Protein AF-A0AA36IE4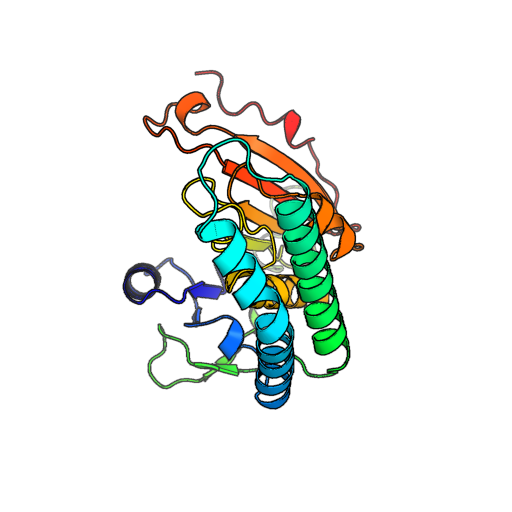4-F1 (afdb_monomer_lite)

Foldseek 3Di:
DAAEAEAQDPVVLVVQLPDPPHHPFYHNALLQFFDPVLSVQLVVLLVVLCVVLVVLVVVQVPDDPPPRPVVSLVVLQVSLVVSLVVSLVSLVVDPRTGDQWGDTPNPPPDTDGPDDPVQFPPDLVPPPPDDPPDDPSTDQFEAEDEQDALCCDPVHPVSQRNDDSVNSVSSVLVCCQVVVGQKYKYKYAPRHDQVVCCVSVVQWDKDKDWDAVVVVVDPDRGIMMIIMTGGPVDDDPDRPVPPPPDPD

Sequence (248 aa):
IVGHSVDIDKNCQRVLCSNEDGALHVFPDLLQLLTLDARVAVLKVMDTSSLELKPLIAKYKAMPKMPQPDDIKKVINQLGSTLLDKLMARMDAFENLFVEQATCCKHHSKKCDVFPAALLQTDSERVAQVTGVAKLTDPLLIYMAGTSCQDWSSMSQVLSLAGKTVLPFAVELQLIRRKRPHVYFHECTRNFRASILEKFLPGYRVHSMIQRPTERGFPIQRTRRYTACIRLDMELVRPIEEIKILDR

Secondary structure (DSSP, 8-state):
---EEE-S-HHHHHHHHH-TTS-SEEES-GGGGB-HHHHHHHHHHHHHHHHHHHHHHHHHHHS-SSSPPHHHHHHHHHHHHHHHHHHHHHHHT-SS-B-SEEE-SSSTT-EEESS-GGGGTSSTTTSTTS--S---SS---EEEEE--TTTT-TTTT--TTSSTTHHHHHHHHHHHHHH--SEEEEEEETT--THHHHHH-TTEEEEEEEE-GGGGT-S----EEEEEEEETT---SS-GGG------

Radius of gyration: 20.06 Å; chains: 1; bounding box: 59×36×51 Å

InterPro domains:
  IPR029063 S-adenosyl-L-methionine-dependent methyltransferase superfamily [G3DSA:3.40.50.150] (2-245)
  IPR029063 S-adenosyl-L-methionine-dependent methyltransferase superfamily [SSF53335] (138-236)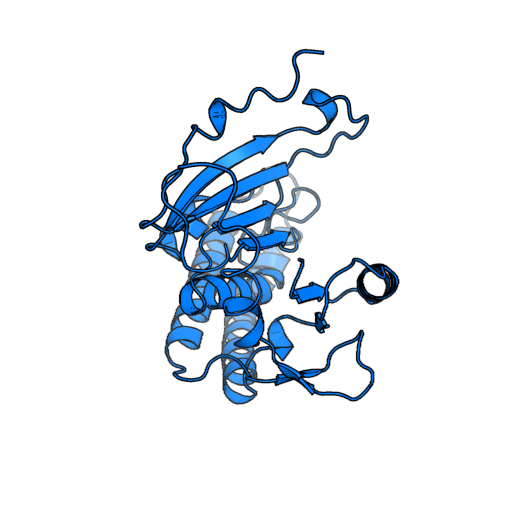

Structure (mmCIF, N/CA/C/O backbone):
data_AF-A0AA36IE44-F1
#
_entry.id   AF-A0AA36IE44-F1
#
loop_
_atom_site.group_PDB
_atom_site.id
_atom_site.type_symbol
_atom_site.label_atom_id
_atom_site.label_alt_id
_atom_site.label_comp_id
_atom_site.label_asym_id
_atom_site.label_entity_id
_atom_site.label_seq_id
_atom_site.pdbx_PDB_ins_code
_atom_site.Cartn_x
_atom_site.Cartn_y
_atom_site.Cartn_z
_atom_site.occupancy
_atom_site.B_iso_or_equiv
_atom_site.auth_seq_id
_atom_site.auth_comp_id
_atom_site.auth_asym_id
_atom_site.auth_atom_id
_atom_site.pdbx_PDB_model_num
ATOM 1 N N . ILE A 1 1 ? -17.092 9.196 9.243 1.00 65.81 1 ILE A N 1
ATOM 2 C CA . ILE A 1 1 ? -15.955 9.769 10.003 1.00 65.81 1 ILE A CA 1
ATOM 3 C C . ILE A 1 1 ? -14.669 9.182 9.441 1.00 65.81 1 ILE A C 1
ATOM 5 O O . ILE A 1 1 ? -14.604 7.968 9.276 1.00 65.81 1 ILE A O 1
ATOM 9 N N . VAL A 1 2 ? -13.672 10.008 9.113 1.00 77.12 2 VAL A N 1
ATOM 10 C CA . VAL A 1 2 ? -12.338 9.504 8.757 1.00 77.12 2 VAL A CA 1
ATOM 11 C C . VAL A 1 2 ? -11.564 9.302 10.052 1.00 77.12 2 VAL A C 1
ATOM 13 O O . VAL A 1 2 ? -11.168 10.267 10.697 1.00 77.12 2 VAL A O 1
ATOM 16 N N . GLY A 1 3 ? -11.371 8.044 10.448 1.00 80.25 3 GLY A N 1
ATOM 17 C CA . GLY A 1 3 ? -10.601 7.725 11.649 1.00 80.25 3 GLY A CA 1
ATOM 18 C C . GLY A 1 3 ? -9.158 8.197 11.502 1.00 80.25 3 GLY A C 1
ATOM 19 O O . GLY A 1 3 ? -8.724 9.121 12.185 1.00 80.25 3 GLY A O 1
ATOM 20 N N . HIS A 1 4 ? -8.423 7.600 10.563 1.00 85.94 4 HIS A N 1
ATOM 21 C CA . HIS A 1 4 ? -6.983 7.812 10.416 1.00 85.94 4 HIS A CA 1
ATOM 22 C C . HIS A 1 4 ? -6.581 8.193 8.999 1.00 85.94 4 HIS A C 1
ATOM 24 O O . HIS A 1 4 ? -7.165 7.717 8.029 1.00 85.94 4 HIS A O 1
ATOM 30 N N . SER A 1 5 ? -5.516 8.982 8.906 1.00 88.25 5 SER A N 1
ATOM 31 C CA . SER A 1 5 ? -4.750 9.202 7.685 1.00 88.25 5 SER A CA 1
ATOM 32 C C . SER A 1 5 ? -3.272 8.934 7.947 1.00 88.25 5 SER A C 1
ATOM 34 O O . SER A 1 5 ? -2.783 9.157 9.055 1.00 88.25 5 SER A O 1
ATOM 36 N N . VAL A 1 6 ? -2.550 8.475 6.927 1.00 90.19 6 VAL A N 1
ATOM 37 C CA . VAL A 1 6 ? -1.095 8.296 6.975 1.00 90.19 6 VAL A CA 1
ATOM 38 C C . VAL A 1 6 ? -0.491 8.982 5.761 1.00 90.19 6 VAL A C 1
ATOM 40 O O . VAL A 1 6 ? -0.896 8.690 4.640 1.00 90.19 6 VAL A O 1
ATOM 43 N N . ASP A 1 7 ? 0.457 9.889 5.970 1.00 89.81 7 ASP A N 1
ATOM 44 C CA . ASP A 1 7 ? 1.153 10.571 4.876 1.00 89.81 7 ASP A CA 1
ATOM 45 C C . ASP A 1 7 ? 2.572 10.939 5.306 1.00 89.81 7 ASP A C 1
ATOM 47 O O . ASP A 1 7 ? 2.758 11.405 6.426 1.00 89.81 7 ASP A O 1
ATOM 51 N N . ILE A 1 8 ? 3.559 10.741 4.430 1.00 89.94 8 ILE A N 1
ATOM 52 C CA . ILE A 1 8 ? 4.978 11.041 4.688 1.00 89.94 8 ILE A CA 1
ATOM 53 C C . ILE A 1 8 ? 5.364 12.476 4.330 1.00 89.94 8 ILE A C 1
ATOM 55 O O . ILE A 1 8 ? 6.345 13.006 4.859 1.00 89.94 8 ILE A O 1
ATOM 59 N N . ASP A 1 9 ? 4.604 13.125 3.449 1.00 90.62 9 ASP A N 1
ATOM 60 C CA . ASP A 1 9 ? 4.875 14.489 3.031 1.00 90.62 9 ASP A CA 1
ATOM 61 C C . ASP A 1 9 ? 4.364 15.486 4.078 1.00 90.62 9 ASP A C 1
ATOM 63 O O . ASP A 1 9 ? 3.187 15.522 4.439 1.00 90.62 9 ASP A O 1
ATOM 67 N N . LYS A 1 10 ? 5.264 16.344 4.566 1.00 91.00 10 LYS A N 1
ATOM 68 C CA . LYS A 1 10 ? 4.941 17.319 5.617 1.00 91.00 10 LYS A CA 1
ATOM 69 C C . LYS A 1 10 ? 3.904 18.354 5.179 1.00 91.00 10 LYS A C 1
ATOM 71 O O . LYS A 1 10 ? 3.185 18.873 6.030 1.00 91.00 10 LYS A O 1
ATOM 76 N N . ASN A 1 11 ? 3.824 18.691 3.893 1.00 92.69 11 ASN A N 1
ATOM 77 C CA . ASN A 1 11 ? 2.817 19.627 3.399 1.00 92.69 11 ASN A CA 1
ATOM 78 C C . ASN A 1 11 ? 1.449 18.949 3.336 1.00 92.69 11 ASN A C 1
ATOM 80 O O . ASN A 1 11 ? 0.473 19.533 3.803 1.00 92.69 11 ASN A O 1
ATOM 84 N N . CYS A 1 12 ? 1.383 17.704 2.860 1.00 89.62 12 CYS A N 1
ATOM 85 C CA . CYS A 1 12 ? 0.163 16.900 2.915 1.00 89.62 12 CYS A CA 1
ATOM 86 C C . CYS A 1 12 ? -0.316 16.713 4.361 1.00 89.62 12 CYS A C 1
ATOM 88 O O . CYS A 1 12 ? -1.481 16.971 4.655 1.00 89.62 12 CYS A O 1
ATOM 90 N N . GLN A 1 13 ? 0.586 16.387 5.292 1.00 91.25 13 GLN A N 1
ATOM 91 C CA . GLN A 1 13 ? 0.274 16.311 6.724 1.00 91.25 13 GLN A CA 1
ATOM 92 C C . GLN A 1 13 ? -0.323 17.619 7.256 1.00 91.25 13 GLN A C 1
ATOM 94 O O . GLN A 1 13 ? -1.316 17.574 7.978 1.00 91.25 13 GLN A O 1
ATOM 99 N N . ARG A 1 14 ? 0.242 18.782 6.899 1.00 91.00 14 ARG A N 1
ATOM 100 C CA . ARG A 1 14 ? -0.292 20.092 7.313 1.00 91.00 14 ARG A CA 1
ATOM 101 C C . ARG A 1 14 ? -1.718 20.306 6.815 1.00 91.00 14 ARG A C 1
ATOM 103 O O . ARG A 1 14 ? -2.560 20.689 7.616 1.00 91.00 14 ARG A O 1
ATOM 110 N N . VAL A 1 15 ? -1.986 20.008 5.541 1.00 90.88 15 VAL A N 1
ATOM 111 C CA . VAL A 1 15 ? -3.332 20.116 4.949 1.00 90.88 15 VAL A CA 1
ATOM 112 C C . VAL A 1 15 ? -4.321 19.179 5.649 1.00 90.88 15 VAL A C 1
ATOM 114 O O . VAL A 1 15 ? -5.438 19.577 5.970 1.00 90.88 15 VAL A O 1
ATOM 117 N N . LEU A 1 16 ? -3.908 17.941 5.926 1.00 89.06 16 LEU A N 1
ATOM 118 C CA . LEU A 1 16 ? -4.738 16.966 6.636 1.00 89.06 16 LEU A CA 1
ATOM 119 C C . LEU A 1 16 ? -5.020 17.389 8.084 1.00 89.06 16 LEU A C 1
ATOM 121 O O . LEU A 1 16 ? -6.124 17.173 8.575 1.00 89.06 16 LEU A O 1
ATOM 125 N N . CYS A 1 17 ? -4.043 17.994 8.764 1.00 90.06 17 CYS A N 1
ATOM 126 C CA . CYS A 1 17 ? -4.196 18.466 10.141 1.00 90.06 17 CYS A CA 1
ATOM 127 C C . CYS A 1 17 ? -5.009 19.763 10.243 1.00 90.06 17 CYS A C 1
ATOM 129 O O . CYS A 1 17 ? -5.636 19.980 11.276 1.00 90.06 17 CYS A O 1
ATOM 131 N N . SER A 1 18 ? -5.008 20.614 9.210 1.00 90.75 18 SER A N 1
ATOM 132 C CA . SER A 1 18 ? -5.744 21.886 9.209 1.00 90.75 18 SER A CA 1
ATOM 133 C C . SER A 1 18 ? -7.242 21.738 8.948 1.00 90.75 18 SER A C 1
ATOM 135 O O . SER A 1 18 ? -7.975 22.707 9.102 1.00 90.75 18 SER A O 1
ATOM 137 N N . ASN A 1 19 ? -7.702 20.563 8.513 1.00 87.25 19 ASN A N 1
ATOM 138 C CA . ASN A 1 19 ? -9.120 20.318 8.285 1.00 87.25 19 ASN A CA 1
ATOM 139 C C . ASN A 1 19 ? -9.797 19.899 9.601 1.00 87.25 19 ASN A C 1
ATOM 141 O O . ASN A 1 19 ? -9.518 18.814 10.125 1.00 87.25 19 ASN A O 1
ATOM 145 N N . GLU A 1 20 ? -10.672 20.758 10.130 1.00 81.00 20 GLU A N 1
ATOM 146 C CA . GLU A 1 20 ? -11.422 20.508 11.370 1.00 81.00 20 GLU A CA 1
ATOM 147 C C . GLU A 1 20 ? -12.263 19.227 11.259 1.00 81.00 20 GLU A C 1
ATOM 149 O O . GLU A 1 20 ? -12.168 18.360 12.130 1.00 81.00 20 GLU A O 1
ATOM 154 N N . ASP A 1 21 ? -12.925 19.033 10.115 1.00 83.44 21 ASP A N 1
ATOM 155 C CA . ASP A 1 21 ? -13.710 17.837 9.769 1.00 83.44 21 ASP A CA 1
ATOM 156 C C . ASP A 1 21 ? -12.865 16.720 9.114 1.00 83.44 21 ASP A C 1
ATOM 158 O O . ASP A 1 21 ? -13.387 15.768 8.525 1.00 83.44 21 ASP A O 1
ATOM 162 N N . GLY A 1 22 ? -11.535 16.847 9.164 1.00 82.94 22 GLY A N 1
ATOM 163 C CA . GLY A 1 22 ? -10.584 15.910 8.575 1.00 82.94 22 GLY A CA 1
ATOM 164 C C . GLY A 1 22 ? -10.408 14.612 9.369 1.00 82.94 22 GLY A C 1
ATOM 165 O O . GLY A 1 22 ? -11.220 14.226 10.207 1.00 82.94 22 GLY A O 1
ATOM 166 N N . ALA A 1 23 ? -9.294 13.917 9.120 1.00 86.00 23 ALA A N 1
ATOM 167 C CA . ALA A 1 23 ? -8.960 12.713 9.875 1.00 86.00 23 ALA A CA 1
ATOM 168 C C . ALA A 1 23 ? -8.794 13.023 11.376 1.00 86.00 23 ALA A C 1
ATOM 170 O O . ALA A 1 23 ? -8.185 14.036 11.748 1.00 86.00 23 ALA A O 1
ATOM 171 N N . LEU A 1 24 ? -9.301 12.138 12.244 1.00 86.88 24 LEU A N 1
ATOM 172 C CA . LEU A 1 24 ? -9.130 12.264 13.698 1.00 86.88 24 LEU A CA 1
ATOM 173 C C . LEU A 1 24 ? -7.659 12.116 14.100 1.00 86.88 24 LEU A C 1
ATOM 175 O O . LEU A 1 24 ? -7.176 12.841 14.967 1.00 86.88 24 LEU A O 1
ATOM 179 N N . HIS A 1 25 ? -6.928 11.220 13.432 1.00 89.94 25 HIS A N 1
ATOM 180 C CA . HIS A 1 25 ? -5.491 11.050 13.628 1.00 89.94 25 HIS A CA 1
ATOM 181 C C . HIS A 1 25 ? -4.746 11.083 12.294 1.00 89.94 25 HIS A C 1
ATOM 183 O O . HIS A 1 25 ? -5.208 10.545 11.288 1.00 89.94 25 HIS A O 1
ATOM 189 N N . VAL A 1 26 ? -3.565 11.699 12.300 1.00 90.88 26 VAL A N 1
ATOM 190 C CA . VAL A 1 26 ? -2.667 11.779 11.144 1.00 90.88 26 VAL A CA 1
ATOM 191 C C . VAL A 1 26 ? -1.320 11.211 11.565 1.00 90.88 26 VAL A C 1
ATOM 193 O O . VAL A 1 26 ? -0.651 11.797 12.413 1.00 90.88 26 VAL A O 1
ATOM 196 N N . PHE A 1 27 ? -0.927 10.070 11.008 1.00 92.12 27 PHE A N 1
ATOM 197 C CA . PHE A 1 27 ? 0.362 9.437 11.283 1.00 92.12 27 PHE A CA 1
ATOM 198 C C . PHE A 1 27 ? 1.372 9.762 10.172 1.00 92.12 27 PHE A C 1
ATOM 200 O O . PHE A 1 27 ? 0.995 9.843 9.002 1.00 92.12 27 PHE A O 1
ATOM 207 N N . PRO A 1 28 ? 2.660 9.941 10.503 1.00 88.94 28 PRO A N 1
ATOM 208 C CA . PRO A 1 28 ? 3.638 10.451 9.547 1.00 88.94 28 PRO A CA 1
ATOM 209 C C . PRO A 1 28 ? 4.210 9.395 8.595 1.00 88.94 28 PRO A C 1
ATOM 211 O O . PRO A 1 28 ? 4.795 9.757 7.587 1.00 88.94 28 PRO A O 1
ATOM 214 N N . ASP A 1 29 ? 4.159 8.101 8.914 1.00 90.81 29 ASP A N 1
ATOM 215 C CA . ASP A 1 29 ? 4.784 7.068 8.077 1.00 90.81 29 ASP A CA 1
ATOM 216 C C . ASP A 1 29 ? 4.195 5.688 8.392 1.00 90.81 29 ASP A C 1
ATOM 218 O O . ASP A 1 29 ? 4.083 5.306 9.559 1.00 90.81 29 ASP A O 1
ATOM 222 N N . LEU A 1 30 ? 3.876 4.910 7.355 1.00 91.62 30 LEU A N 1
ATOM 223 C CA . LEU A 1 30 ? 3.440 3.519 7.490 1.00 91.62 30 LEU A CA 1
ATOM 224 C C . LEU A 1 30 ? 4.488 2.655 8.203 1.00 91.62 30 LEU A C 1
ATOM 226 O O . LEU A 1 30 ? 4.129 1.792 9.002 1.00 91.62 30 LEU A O 1
ATOM 230 N N . LEU A 1 31 ? 5.784 2.901 7.989 1.00 92.88 31 LEU A N 1
ATOM 231 C CA . LEU A 1 31 ? 6.844 2.162 8.682 1.00 92.88 31 LEU A CA 1
ATOM 232 C C . LEU A 1 31 ? 6.879 2.435 10.182 1.00 92.88 31 LEU A C 1
ATOM 234 O O . LEU A 1 31 ? 7.334 1.579 10.948 1.00 92.88 31 LEU A O 1
ATOM 238 N N . GLN A 1 32 ? 6.393 3.599 10.617 1.00 91.88 32 GLN A N 1
ATOM 239 C CA . GLN A 1 32 ? 6.290 3.908 12.039 1.00 91.88 32 GLN A CA 1
ATOM 240 C C . GLN A 1 32 ? 5.194 3.108 12.739 1.00 91.88 32 GLN A C 1
ATOM 242 O O . GLN A 1 32 ? 5.251 2.964 13.957 1.00 91.88 32 GLN A O 1
ATOM 247 N N . LEU A 1 33 ? 4.259 2.535 11.976 1.00 94.00 33 LEU A N 1
ATOM 248 C CA . LEU A 1 33 ? 3.214 1.668 12.508 1.00 94.00 33 LEU A CA 1
ATOM 249 C C . LEU A 1 33 ? 3.727 0.261 12.818 1.00 94.00 33 LEU A C 1
ATOM 251 O O . LEU A 1 33 ? 3.066 -0.467 13.548 1.00 94.00 33 LEU A O 1
ATOM 255 N N . LEU A 1 34 ? 4.883 -0.142 12.285 1.00 96.69 34 LEU A N 1
ATOM 256 C CA . LEU A 1 34 ? 5.507 -1.419 12.624 1.00 96.69 34 LEU A CA 1
ATOM 257 C C . LEU A 1 34 ? 6.198 -1.349 13.986 1.00 96.69 34 LEU A C 1
ATOM 259 O O . LEU A 1 34 ? 6.813 -0.327 14.326 1.00 96.69 34 LEU A O 1
ATOM 263 N N . THR A 1 35 ? 6.185 -2.469 14.716 1.00 97.06 35 THR A N 1
ATOM 264 C CA . THR A 1 35 ? 7.071 -2.660 15.873 1.00 97.06 35 THR A CA 1
ATOM 265 C C . THR A 1 35 ? 8.535 -2.514 15.452 1.00 97.06 35 THR A C 1
ATOM 267 O O . THR A 1 35 ? 8.885 -2.677 14.277 1.00 97.06 35 THR A O 1
ATOM 270 N N . LEU A 1 36 ? 9.414 -2.171 16.399 1.00 96.69 36 LEU A N 1
ATOM 271 C CA . LEU A 1 36 ? 10.824 -1.924 16.087 1.00 96.69 36 LEU A CA 1
ATOM 272 C C . LEU A 1 36 ? 11.485 -3.155 15.446 1.00 96.69 36 LEU A C 1
ATOM 274 O O . LEU A 1 36 ? 12.143 -3.025 14.413 1.00 96.69 36 LEU A O 1
ATOM 278 N N . ASP A 1 37 ? 11.239 -4.340 16.003 1.00 97.94 37 ASP A N 1
ATOM 279 C CA . ASP A 1 37 ? 11.806 -5.594 15.502 1.00 97.94 37 ASP A CA 1
ATOM 280 C C . ASP A 1 37 ? 11.313 -5.921 14.092 1.00 97.94 37 ASP A C 1
ATOM 282 O O . ASP A 1 37 ? 12.113 -6.268 13.217 1.00 97.94 37 ASP A O 1
ATOM 286 N N . ALA A 1 38 ? 10.013 -5.737 13.834 1.00 98.12 38 ALA A N 1
ATOM 287 C CA . ALA A 1 38 ? 9.442 -5.911 12.506 1.00 98.12 38 ALA A CA 1
ATOM 288 C C . ALA A 1 38 ? 10.044 -4.925 11.503 1.00 98.12 38 ALA A C 1
ATOM 290 O O . ALA A 1 38 ? 10.441 -5.328 10.408 1.00 98.12 38 ALA A O 1
ATOM 291 N N . ARG A 1 39 ? 10.186 -3.650 11.886 1.00 97.69 39 ARG A N 1
ATOM 292 C CA . ARG A 1 39 ? 10.789 -2.610 11.045 1.00 97.69 39 ARG A CA 1
ATOM 293 C C . ARG A 1 39 ? 12.223 -2.962 10.663 1.00 97.69 39 ARG A C 1
ATOM 295 O O . ARG A 1 39 ? 12.564 -2.934 9.483 1.00 97.69 39 ARG A O 1
ATOM 302 N N . VAL A 1 40 ? 13.057 -3.331 11.634 1.00 98.00 40 VAL A N 1
ATOM 303 C CA . VAL A 1 40 ? 14.447 -3.746 11.379 1.00 98.00 40 VAL A CA 1
ATOM 304 C C . VAL A 1 40 ? 14.480 -4.971 10.465 1.00 98.00 40 VAL A C 1
ATOM 306 O O . VAL A 1 40 ? 15.272 -5.033 9.525 1.00 98.00 40 VAL A O 1
ATOM 309 N N . ALA A 1 41 ? 13.603 -5.943 10.705 1.00 98.25 41 ALA A N 1
ATOM 310 C CA . ALA A 1 41 ? 13.533 -7.168 9.927 1.00 98.25 41 ALA A CA 1
ATOM 311 C C . ALA A 1 41 ? 13.166 -6.941 8.452 1.00 98.25 41 ALA A C 1
ATOM 313 O O . ALA A 1 41 ? 13.801 -7.538 7.583 1.00 98.25 41 ALA A O 1
ATOM 314 N N . VAL A 1 42 ? 12.178 -6.095 8.150 1.00 98.00 42 VAL A N 1
ATOM 315 C CA . VAL A 1 42 ? 11.787 -5.804 6.758 1.00 98.00 42 VAL A CA 1
ATOM 316 C C . VAL A 1 42 ? 12.800 -4.908 6.048 1.00 98.00 42 VAL A C 1
ATOM 318 O O . VAL A 1 42 ? 13.043 -5.093 4.857 1.00 98.00 42 VAL A O 1
ATOM 321 N N . LEU A 1 43 ? 13.460 -3.995 6.771 1.00 97.69 43 LEU A N 1
ATOM 322 C CA . LEU A 1 43 ? 14.554 -3.191 6.220 1.00 97.69 43 LEU A CA 1
ATOM 323 C C . LEU A 1 43 ? 15.738 -4.071 5.801 1.00 97.69 43 LEU A C 1
ATOM 325 O O . LEU A 1 43 ? 16.259 -3.891 4.705 1.00 97.69 43 LEU A O 1
ATOM 329 N N . LYS A 1 44 ? 16.080 -5.104 6.582 1.00 98.06 44 LYS A N 1
ATOM 330 C CA . LYS A 1 44 ? 17.092 -6.097 6.177 1.00 98.06 44 LYS A CA 1
ATOM 331 C C . LYS A 1 44 ? 16.722 -6.811 4.871 1.00 98.06 44 LYS A C 1
ATOM 333 O O . LYS A 1 44 ? 17.584 -6.993 4.018 1.00 98.06 44 LYS A O 1
ATOM 338 N N . VAL A 1 45 ? 15.448 -7.174 4.676 1.00 98.12 45 VAL A N 1
ATOM 339 C CA . VAL A 1 45 ? 14.975 -7.781 3.413 1.00 98.12 45 VAL A CA 1
ATOM 340 C C . VAL A 1 45 ? 15.158 -6.820 2.235 1.00 98.12 45 VAL A C 1
ATOM 342 O O . VAL A 1 45 ? 15.609 -7.242 1.163 1.00 98.12 45 VAL A O 1
ATOM 345 N N . MET A 1 46 ? 14.845 -5.534 2.431 1.00 97.00 46 MET A N 1
ATOM 346 C CA . MET A 1 46 ? 15.077 -4.496 1.424 1.00 97.00 46 MET A CA 1
ATOM 347 C C . MET A 1 46 ? 16.562 -4.345 1.097 1.00 97.00 46 MET A C 1
ATOM 349 O O . MET A 1 46 ? 16.913 -4.314 -0.081 1.00 97.00 46 MET A O 1
ATOM 353 N N . ASP A 1 47 ? 17.431 -4.294 2.108 1.00 96.62 47 ASP A N 1
ATOM 354 C CA . ASP A 1 47 ? 18.875 -4.124 1.930 1.00 96.62 47 ASP A CA 1
ATOM 355 C C . ASP A 1 47 ? 19.494 -5.297 1.168 1.00 96.62 47 ASP A C 1
ATOM 357 O O . ASP A 1 47 ? 20.197 -5.081 0.177 1.00 96.62 47 ASP A O 1
ATOM 361 N N . THR A 1 48 ? 19.168 -6.536 1.555 1.00 97.00 48 THR A N 1
ATOM 362 C CA . THR A 1 48 ? 19.632 -7.741 0.853 1.00 97.00 48 THR A CA 1
ATOM 363 C C . THR A 1 48 ? 19.163 -7.755 -0.599 1.00 97.00 48 THR A C 1
ATOM 365 O O . THR A 1 48 ? 19.967 -7.967 -1.502 1.00 97.00 48 THR A O 1
ATOM 368 N N . SER A 1 49 ? 17.883 -7.476 -0.852 1.00 94.94 49 SER A N 1
ATOM 369 C CA . SER A 1 49 ? 17.340 -7.478 -2.221 1.00 94.94 49 SER A CA 1
ATOM 370 C C . SER A 1 49 ? 17.902 -6.330 -3.066 1.00 94.94 49 SER A C 1
ATOM 372 O O . SER A 1 49 ? 18.068 -6.453 -4.278 1.00 94.94 49 SER A O 1
ATOM 374 N N . SER A 1 50 ? 18.254 -5.214 -2.428 1.00 94.00 50 SER A N 1
ATOM 375 C CA . SER A 1 50 ? 18.891 -4.063 -3.062 1.00 94.00 50 SER A CA 1
ATOM 376 C C . SER A 1 50 ? 20.278 -4.397 -3.628 1.00 94.00 50 SER A C 1
ATOM 378 O O . SER A 1 50 ? 20.660 -3.793 -4.630 1.00 94.00 50 SER A O 1
ATOM 380 N N . LEU A 1 51 ? 21.028 -5.335 -3.032 1.00 94.94 51 LEU A N 1
ATOM 381 C CA . LEU A 1 51 ? 22.342 -5.753 -3.548 1.00 94.94 51 LEU A CA 1
ATOM 382 C C . LEU A 1 51 ? 22.243 -6.345 -4.961 1.00 94.94 51 LEU A C 1
ATOM 384 O O . LEU A 1 51 ? 23.106 -6.084 -5.792 1.00 94.94 51 LEU A O 1
ATOM 388 N N . GLU A 1 52 ? 21.166 -7.077 -5.246 1.00 93.62 52 GLU A N 1
ATOM 389 C CA . GLU A 1 52 ? 20.909 -7.681 -6.556 1.00 93.62 52 GLU A CA 1
ATOM 390 C C . GLU A 1 52 ? 20.183 -6.716 -7.508 1.00 93.62 52 GLU A C 1
ATOM 392 O O . GLU A 1 52 ? 20.541 -6.576 -8.680 1.00 93.62 52 GLU A O 1
ATOM 397 N N . LEU A 1 53 ? 19.183 -5.987 -7.002 1.00 92.62 53 LEU A N 1
ATOM 398 C CA . LEU A 1 53 ? 18.352 -5.098 -7.814 1.00 92.62 53 LEU A CA 1
ATOM 399 C C . LEU A 1 53 ? 19.092 -3.840 -8.283 1.00 92.62 53 LEU A C 1
ATOM 401 O O . LEU A 1 53 ? 18.903 -3.419 -9.425 1.00 92.62 53 LEU A O 1
ATOM 405 N N . LYS A 1 54 ? 19.932 -3.215 -7.444 1.00 92.75 54 LYS A N 1
ATOM 406 C CA . LYS A 1 54 ? 20.594 -1.942 -7.795 1.00 92.75 54 LYS A CA 1
ATOM 407 C C . LYS A 1 54 ? 21.483 -2.058 -9.041 1.00 92.75 54 LYS A C 1
ATOM 409 O O . LYS A 1 54 ? 21.315 -1.207 -9.919 1.00 92.75 54 LYS A O 1
ATOM 414 N N . PRO A 1 55 ? 22.373 -3.063 -9.176 1.00 93.62 55 PRO A N 1
ATOM 415 C CA . PRO A 1 55 ? 23.177 -3.232 -10.386 1.00 93.62 55 PRO A CA 1
ATOM 416 C C . PRO A 1 55 ? 22.324 -3.446 -11.640 1.00 93.62 55 PRO A C 1
ATOM 418 O O . PRO A 1 55 ? 22.594 -2.838 -12.674 1.00 93.62 55 PRO A O 1
ATOM 421 N N . LEU A 1 56 ? 21.259 -4.250 -11.550 1.00 91.38 56 LEU A N 1
ATOM 422 C CA . LEU A 1 56 ? 20.362 -4.520 -12.678 1.00 91.38 56 LEU A CA 1
ATOM 423 C C . LEU A 1 56 ? 19.587 -3.274 -13.106 1.00 91.38 56 LEU A C 1
ATOM 425 O O . LEU A 1 56 ? 19.516 -2.971 -14.296 1.00 91.38 56 LEU A O 1
ATOM 429 N N . ILE A 1 57 ? 19.064 -2.515 -12.143 1.00 90.06 57 ILE A N 1
ATOM 430 C CA . ILE A 1 57 ? 18.386 -1.242 -12.399 1.00 90.06 57 ILE A CA 1
ATOM 431 C C . ILE A 1 57 ? 19.368 -0.238 -13.011 1.00 90.06 57 ILE A C 1
ATOM 433 O O . ILE A 1 57 ? 19.014 0.442 -13.968 1.00 90.06 57 ILE A O 1
ATOM 437 N N . ALA A 1 58 ? 20.601 -0.141 -12.504 1.00 90.31 58 ALA A N 1
ATOM 438 C CA . ALA A 1 58 ? 21.628 0.736 -13.070 1.00 90.31 58 ALA A CA 1
ATOM 439 C C . ALA A 1 58 ? 21.995 0.334 -14.508 1.00 90.31 58 ALA A C 1
ATOM 441 O O . ALA A 1 58 ? 22.071 1.192 -15.386 1.00 90.31 58 ALA A O 1
ATOM 442 N N . LYS A 1 59 ? 22.138 -0.969 -14.773 1.00 90.12 59 LYS A N 1
ATOM 443 C CA . LYS A 1 59 ? 22.375 -1.507 -16.116 1.00 90.12 59 LYS A CA 1
ATOM 444 C C . LYS A 1 59 ? 21.221 -1.177 -17.061 1.00 90.12 59 LYS A C 1
ATOM 446 O O . LYS A 1 59 ? 21.462 -0.657 -18.142 1.00 90.12 59 LYS A O 1
ATOM 451 N N . TYR A 1 60 ? 19.978 -1.407 -16.639 1.00 86.62 60 TYR A N 1
ATOM 452 C CA . TYR A 1 60 ? 18.779 -1.064 -17.409 1.00 86.62 60 TYR A CA 1
ATOM 453 C C . TYR A 1 60 ? 18.687 0.444 -17.697 1.00 86.62 60 TYR A C 1
ATOM 455 O O . TYR A 1 60 ? 18.361 0.849 -18.809 1.00 86.62 60 TYR A O 1
ATOM 463 N N . LYS A 1 61 ? 19.047 1.286 -16.719 1.00 85.50 61 LYS A N 1
ATOM 464 C CA . LYS A 1 61 ? 19.110 2.752 -16.854 1.00 85.50 61 LYS A CA 1
ATOM 465 C C . LYS A 1 61 ? 20.124 3.230 -17.886 1.00 85.50 61 LYS A C 1
ATOM 467 O O . LYS A 1 61 ? 19.878 4.240 -18.536 1.00 85.50 61 LYS A O 1
ATOM 472 N N . ALA A 1 62 ? 21.255 2.541 -17.994 1.00 88.00 62 ALA A N 1
ATOM 473 C CA . ALA A 1 62 ? 22.332 2.897 -18.910 1.00 88.00 62 ALA A CA 1
ATOM 474 C C . ALA A 1 62 ? 22.066 2.450 -20.359 1.00 88.00 62 ALA A C 1
ATOM 476 O O . ALA A 1 62 ? 22.788 2.861 -21.264 1.00 88.00 62 ALA A O 1
ATOM 477 N N . MET A 1 63 ? 21.051 1.611 -20.599 1.00 84.31 63 MET A N 1
ATOM 478 C CA . MET A 1 63 ? 20.758 1.095 -21.935 1.00 84.31 63 MET A CA 1
ATOM 479 C C . MET A 1 63 ? 20.105 2.149 -22.841 1.00 84.31 63 MET A C 1
ATOM 481 O O . MET A 1 63 ? 19.208 2.874 -22.392 1.00 84.31 63 MET A O 1
ATOM 485 N N . PRO A 1 64 ? 20.486 2.207 -24.133 1.00 79.81 64 PRO A N 1
ATOM 486 C CA . PRO A 1 64 ? 19.851 3.088 -25.106 1.00 79.81 64 PRO A CA 1
ATOM 487 C C . PRO A 1 64 ? 18.348 2.799 -25.201 1.00 79.81 64 PRO A C 1
ATOM 489 O O . PRO A 1 64 ? 17.898 1.666 -25.033 1.00 79.81 64 PRO A O 1
ATOM 492 N N . LYS A 1 65 ? 17.551 3.847 -25.444 1.00 72.50 65 LYS A N 1
ATOM 493 C CA . LYS A 1 65 ? 16.085 3.793 -25.324 1.00 72.50 65 LYS A CA 1
ATOM 494 C C . LYS A 1 65 ? 15.398 2.834 -26.304 1.00 72.50 65 LYS A C 1
ATOM 496 O O . LYS A 1 65 ? 14.244 2.511 -26.050 1.00 72.50 65 LYS A O 1
ATOM 501 N N . MET A 1 66 ? 16.064 2.356 -27.362 1.00 71.81 66 MET A N 1
ATOM 502 C CA . MET A 1 66 ? 15.534 1.302 -28.233 1.00 71.81 66 MET A CA 1
ATOM 503 C C . MET A 1 66 ? 16.626 0.468 -28.927 1.00 71.81 66 MET A C 1
ATOM 505 O O . MET A 1 66 ? 17.640 1.040 -29.328 1.00 71.81 66 MET A O 1
ATOM 509 N N . PRO A 1 67 ? 16.369 -0.835 -29.161 1.00 59.84 67 PRO A N 1
ATOM 510 C CA . PRO A 1 67 ? 15.441 -1.690 -28.418 1.00 59.84 67 PRO A CA 1
ATOM 511 C C . PRO A 1 67 ? 16.101 -2.101 -27.093 1.00 59.84 67 PRO A C 1
ATOM 513 O O . PRO A 1 67 ? 17.197 -2.659 -27.088 1.00 59.84 67 PRO A O 1
ATOM 516 N N . GLN A 1 68 ? 15.455 -1.816 -25.958 1.00 63.34 68 GLN A N 1
ATOM 517 C CA . GLN A 1 68 ? 15.937 -2.346 -24.680 1.00 63.34 68 GLN A CA 1
ATOM 518 C C . GLN A 1 68 ? 15.668 -3.858 -24.632 1.00 63.34 68 GLN A C 1
ATOM 520 O O . GLN A 1 68 ? 14.560 -4.267 -24.978 1.00 63.34 68 GLN A O 1
ATOM 525 N N . PRO A 1 69 ? 16.629 -4.696 -24.203 1.00 64.38 69 PRO A N 1
ATOM 526 C CA . PRO A 1 69 ? 16.405 -6.129 -24.077 1.00 64.38 69 PRO A CA 1
ATOM 527 C C . PRO A 1 69 ? 15.286 -6.403 -23.070 1.00 64.38 69 PRO A C 1
ATOM 529 O O . PRO A 1 69 ? 15.411 -6.070 -21.885 1.00 64.38 69 PRO A O 1
ATOM 532 N N . ASP A 1 70 ? 14.214 -7.049 -23.531 1.00 76.00 70 ASP A N 1
ATOM 533 C CA . ASP A 1 70 ? 13.090 -7.477 -22.693 1.00 76.00 70 ASP A CA 1
ATOM 534 C C . ASP A 1 70 ? 13.546 -8.320 -21.493 1.00 76.00 70 ASP A C 1
ATOM 536 O O . ASP A 1 70 ? 12.898 -8.324 -20.445 1.00 76.00 70 ASP A O 1
ATOM 540 N N . ASP A 1 71 ? 14.686 -8.996 -21.612 1.00 85.38 71 ASP A N 1
ATOM 541 C CA . ASP A 1 71 ? 15.181 -9.942 -20.618 1.00 85.38 71 ASP A CA 1
ATOM 542 C C . ASP A 1 71 ? 15.582 -9.271 -19.303 1.00 85.38 71 ASP A C 1
ATOM 544 O O . ASP A 1 71 ? 15.189 -9.744 -18.239 1.00 85.38 71 ASP A O 1
ATOM 548 N N . ILE A 1 72 ? 16.270 -8.121 -19.326 1.00 87.69 72 ILE A N 1
ATOM 549 C CA . ILE A 1 72 ? 16.646 -7.438 -18.072 1.00 87.69 72 ILE A CA 1
ATOM 550 C C . ILE A 1 72 ? 15.405 -6.917 -17.354 1.00 87.69 72 ILE A C 1
ATOM 552 O O . ILE A 1 72 ? 15.287 -7.046 -16.135 1.00 87.69 72 ILE A O 1
ATOM 556 N N . LYS A 1 73 ? 14.449 -6.363 -18.102 1.00 86.88 73 LYS A N 1
ATOM 557 C CA . LYS A 1 73 ? 13.195 -5.873 -17.531 1.00 86.88 73 LYS A CA 1
ATOM 558 C C . LYS A 1 73 ? 12.371 -7.012 -16.930 1.00 86.88 73 LYS A C 1
ATOM 560 O O . LYS A 1 73 ? 11.825 -6.855 -15.839 1.00 86.88 73 LYS A O 1
ATOM 565 N N . LYS A 1 74 ? 12.307 -8.167 -17.603 1.00 88.81 74 LYS A N 1
ATOM 566 C CA . LYS A 1 74 ? 11.682 -9.390 -17.071 1.00 88.81 74 LYS A CA 1
ATOM 567 C C . LYS A 1 74 ? 12.347 -9.826 -15.766 1.00 88.81 74 LYS A C 1
ATOM 569 O O . LYS A 1 74 ? 11.634 -10.067 -14.796 1.00 88.81 74 LYS A O 1
ATOM 574 N N . VAL A 1 75 ? 13.681 -9.844 -15.711 1.00 91.62 75 VAL A N 1
ATOM 575 C CA . VAL A 1 75 ? 14.437 -10.190 -14.494 1.00 91.62 75 VAL A CA 1
ATOM 576 C C . VAL A 1 75 ? 14.127 -9.210 -13.358 1.00 91.62 75 VAL A C 1
ATOM 578 O O . VAL A 1 75 ? 13.789 -9.646 -12.262 1.00 91.62 75 VAL A O 1
ATOM 581 N N . ILE A 1 76 ? 14.150 -7.895 -13.609 1.00 91.88 76 ILE A N 1
ATOM 582 C CA . ILE A 1 76 ? 13.805 -6.876 -12.599 1.00 91.88 76 ILE A CA 1
ATOM 583 C C . ILE A 1 76 ? 12.375 -7.077 -12.081 1.00 91.88 76 ILE A C 1
ATOM 585 O O . ILE A 1 76 ? 12.150 -7.046 -10.873 1.00 91.88 76 ILE A O 1
ATOM 589 N N . ASN A 1 77 ? 11.408 -7.320 -12.968 1.00 90.44 77 ASN A N 1
ATOM 590 C CA . ASN A 1 77 ? 10.016 -7.554 -12.579 1.00 90.44 77 ASN A CA 1
ATOM 591 C C . ASN A 1 77 ? 9.850 -8.828 -11.742 1.00 90.44 77 ASN A C 1
ATOM 593 O O . ASN A 1 77 ? 9.081 -8.834 -10.775 1.00 90.44 77 ASN A O 1
ATOM 597 N N . GLN A 1 78 ? 10.572 -9.893 -12.097 1.00 92.62 78 GLN A N 1
ATOM 598 C CA . GLN A 1 78 ? 10.574 -11.138 -11.340 1.00 92.62 78 GLN A CA 1
ATOM 599 C C . GLN A 1 78 ? 11.162 -10.918 -9.945 1.00 92.62 78 GLN A C 1
ATOM 601 O O . GLN A 1 78 ? 10.524 -11.265 -8.955 1.00 92.62 78 GLN A O 1
ATOM 606 N N . LEU A 1 79 ? 12.326 -10.272 -9.852 1.00 94.44 79 LEU A N 1
ATOM 607 C CA . LEU A 1 79 ? 12.968 -9.956 -8.577 1.00 94.44 79 LEU A CA 1
ATOM 608 C C . LEU A 1 79 ? 12.124 -9.015 -7.714 1.00 94.44 79 LEU A C 1
ATOM 610 O O . LEU A 1 79 ? 12.043 -9.220 -6.509 1.00 94.44 79 LEU A O 1
ATOM 614 N N . GLY A 1 80 ? 11.448 -8.032 -8.311 1.00 93.62 80 GLY A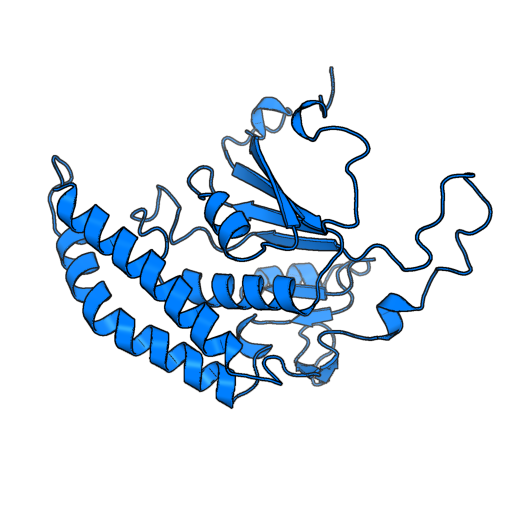 N 1
ATOM 615 C CA . GLY A 1 80 ? 10.501 -7.172 -7.602 1.00 93.62 80 GLY A CA 1
ATOM 616 C C . GLY A 1 80 ? 9.314 -7.955 -7.033 1.00 93.62 80 GLY A C 1
ATOM 617 O O . GLY A 1 80 ? 8.916 -7.743 -5.891 1.00 93.62 80 GLY A O 1
ATOM 618 N N . SER A 1 81 ? 8.773 -8.905 -7.799 1.00 94.12 81 SER A N 1
ATOM 619 C CA . SER A 1 81 ? 7.693 -9.781 -7.320 1.00 94.12 81 SER A CA 1
ATOM 620 C C . SER A 1 81 ? 8.168 -10.665 -6.163 1.00 94.12 81 SER A C 1
ATOM 622 O O . SER A 1 81 ? 7.513 -10.723 -5.125 1.00 94.12 81 SER A O 1
ATOM 624 N N . THR A 1 82 ? 9.357 -11.260 -6.297 1.00 96.31 82 THR A N 1
ATOM 625 C CA . THR A 1 82 ? 10.017 -12.030 -5.234 1.00 96.31 82 THR A CA 1
ATOM 626 C C . THR A 1 82 ? 10.309 -11.175 -3.997 1.00 96.31 82 THR A C 1
ATOM 628 O O . THR A 1 82 ? 10.206 -11.662 -2.875 1.00 96.31 82 THR A O 1
ATOM 631 N N . LEU A 1 83 ? 10.675 -9.901 -4.167 1.00 97.00 83 LEU A N 1
ATOM 632 C CA . LEU A 1 83 ? 10.889 -8.972 -3.058 1.00 97.00 83 LEU A CA 1
ATOM 633 C C . LEU A 1 83 ? 9.590 -8.740 -2.281 1.00 97.00 83 LEU A C 1
ATOM 635 O O . LEU A 1 83 ? 9.598 -8.862 -1.057 1.00 97.00 83 LEU A O 1
ATOM 639 N N . LEU A 1 84 ? 8.476 -8.467 -2.967 1.00 97.00 84 LEU A N 1
ATOM 640 C CA . LEU A 1 84 ? 7.181 -8.332 -2.299 1.00 97.00 84 LEU A CA 1
ATOM 641 C C . LEU A 1 84 ? 6.803 -9.621 -1.549 1.00 97.00 84 LEU A C 1
ATOM 643 O O . LEU A 1 84 ? 6.412 -9.546 -0.388 1.00 97.00 84 LEU A O 1
ATOM 647 N N . ASP A 1 85 ? 7.006 -10.795 -2.154 1.00 97.88 85 ASP A N 1
ATOM 648 C CA . ASP A 1 85 ? 6.783 -12.090 -1.491 1.00 97.88 85 ASP A CA 1
ATOM 649 C C . ASP A 1 85 ? 7.627 -12.246 -0.217 1.00 97.88 85 ASP A C 1
ATOM 651 O O . ASP A 1 85 ? 7.098 -12.586 0.842 1.00 97.88 85 ASP A O 1
ATOM 655 N N . LYS A 1 86 ? 8.929 -11.938 -0.285 1.00 98.31 86 LYS A N 1
ATOM 656 C CA . LYS A 1 86 ? 9.845 -11.984 0.868 1.00 98.31 86 LYS A CA 1
ATOM 657 C C . LYS A 1 86 ? 9.421 -11.022 1.976 1.00 98.31 86 LYS A C 1
ATOM 659 O O . LYS A 1 86 ? 9.489 -11.385 3.148 1.00 98.31 86 LYS A O 1
ATOM 664 N N . LEU A 1 87 ? 8.989 -9.809 1.628 1.00 98.38 87 LEU A N 1
ATOM 665 C CA . LEU A 1 87 ? 8.490 -8.825 2.592 1.00 98.38 87 LEU A CA 1
ATOM 666 C C . LEU A 1 87 ? 7.224 -9.326 3.289 1.00 98.38 87 LEU A C 1
ATOM 668 O O . LEU A 1 87 ? 7.143 -9.279 4.517 1.00 98.38 87 LEU A O 1
ATOM 672 N N . MET A 1 88 ? 6.260 -9.835 2.519 1.00 98.31 88 MET A N 1
ATOM 673 C CA . MET A 1 88 ? 5.008 -10.365 3.054 1.00 98.31 88 MET A CA 1
ATOM 674 C C . MET A 1 88 ? 5.265 -11.561 3.975 1.00 98.31 88 MET A C 1
ATOM 676 O O . MET A 1 88 ? 4.830 -11.534 5.125 1.00 98.31 88 MET A O 1
ATOM 680 N N . ALA A 1 89 ? 6.070 -12.530 3.533 1.00 98.31 89 ALA A N 1
ATOM 681 C CA . ALA A 1 89 ? 6.460 -13.684 4.340 1.00 98.31 89 ALA A CA 1
ATOM 682 C C . ALA A 1 89 ? 7.216 -13.279 5.616 1.00 98.31 89 ALA A C 1
ATOM 684 O O . ALA A 1 89 ? 6.986 -13.838 6.688 1.00 98.31 89 ALA A O 1
ATOM 685 N N . ARG A 1 90 ? 8.101 -12.275 5.540 1.00 98.50 90 ARG A N 1
ATOM 686 C CA . ARG A 1 90 ? 8.831 -11.801 6.720 1.00 98.50 90 ARG A CA 1
ATOM 687 C C . ARG A 1 90 ? 7.905 -11.167 7.750 1.00 98.50 90 ARG A C 1
ATOM 689 O O . ARG A 1 90 ? 8.105 -11.390 8.937 1.00 98.50 90 ARG A O 1
ATOM 696 N N . MET A 1 91 ? 6.917 -10.393 7.309 1.00 98.50 91 MET A N 1
ATOM 697 C CA . MET A 1 91 ? 5.924 -9.778 8.191 1.00 98.50 91 MET A CA 1
ATOM 698 C C . MET A 1 91 ? 4.906 -10.790 8.738 1.00 98.50 91 MET A C 1
ATOM 700 O O . MET A 1 91 ? 4.378 -10.578 9.827 1.00 98.50 91 MET A O 1
ATOM 704 N N . ASP A 1 92 ? 4.665 -11.904 8.044 1.00 97.69 92 ASP A N 1
ATOM 705 C CA . ASP A 1 92 ? 3.843 -13.015 8.550 1.00 97.69 92 ASP A CA 1
ATOM 706 C C . ASP A 1 92 ? 4.450 -13.722 9.759 1.00 97.69 92 ASP A C 1
ATOM 708 O O . ASP A 1 92 ? 3.717 -14.204 10.616 1.00 97.69 92 ASP A O 1
ATOM 712 N N . ALA A 1 93 ? 5.777 -13.714 9.886 1.00 97.94 93 ALA A N 1
ATOM 713 C CA . ALA A 1 93 ? 6.469 -14.326 11.017 1.00 97.94 93 ALA A CA 1
ATOM 714 C C . ALA A 1 93 ? 6.303 -13.568 12.353 1.00 97.94 93 ALA A C 1
ATOM 716 O O . ALA A 1 93 ? 6.778 -14.047 13.379 1.00 97.94 93 ALA A O 1
ATOM 717 N N . PHE A 1 94 ? 5.678 -12.385 12.357 1.00 97.69 94 PHE A N 1
ATOM 718 C CA . PHE A 1 94 ? 5.453 -11.595 13.569 1.00 97.69 94 PHE A CA 1
ATOM 719 C C . PHE A 1 94 ? 4.026 -11.777 14.078 1.00 97.69 94 PHE A C 1
ATOM 721 O O . PHE A 1 94 ? 3.074 -11.410 13.391 1.00 97.69 94 PHE A O 1
ATOM 728 N N . GLU A 1 95 ? 3.861 -12.238 15.313 1.00 94.44 95 GLU A N 1
ATOM 729 C CA . GLU A 1 95 ? 2.557 -12.215 15.985 1.00 94.44 95 GLU A CA 1
ATOM 730 C C . GLU A 1 95 ? 2.074 -10.761 16.133 1.00 94.44 95 GLU A C 1
ATOM 732 O O . GLU A 1 95 ? 1.064 -10.366 15.547 1.00 94.44 95 GLU A O 1
ATOM 737 N N . ASN A 1 96 ? 2.903 -9.922 16.762 1.00 93.94 96 ASN A N 1
ATOM 738 C CA . ASN A 1 96 ? 2.670 -8.489 16.943 1.00 93.94 96 ASN A CA 1
ATOM 739 C C . ASN A 1 96 ? 3.450 -7.664 15.910 1.00 93.94 96 ASN A C 1
ATOM 741 O O . ASN A 1 96 ? 4.565 -7.196 16.151 1.00 93.94 96 ASN A O 1
ATOM 745 N N . LEU A 1 97 ? 2.863 -7.508 14.722 1.00 96.31 97 LEU A N 1
ATOM 746 C CA . LEU A 1 97 ? 3.485 -6.769 13.619 1.00 96.31 97 LEU A CA 1
ATOM 747 C C . LEU A 1 97 ? 3.411 -5.245 13.797 1.00 96.31 97 LEU A C 1
ATOM 749 O O . LEU A 1 97 ? 4.369 -4.535 13.484 1.00 96.31 97 LEU A O 1
ATOM 753 N N . PHE A 1 98 ? 2.273 -4.746 14.279 1.00 95.75 98 PHE A N 1
ATOM 754 C CA . PHE A 1 98 ? 1.999 -3.316 14.397 1.00 95.75 98 PHE A CA 1
ATOM 755 C C . PHE A 1 98 ? 2.067 -2.852 15.850 1.00 95.75 98 PHE A C 1
ATOM 757 O O . PHE A 1 98 ? 1.692 -3.594 16.754 1.00 95.75 98 PHE A O 1
ATOM 764 N N . VAL A 1 99 ? 2.512 -1.615 16.067 1.00 94.62 99 VAL A N 1
ATOM 765 C CA . VAL A 1 99 ? 2.408 -0.960 17.374 1.00 94.62 99 VAL A CA 1
ATOM 766 C C . VAL A 1 99 ? 0.951 -0.625 17.678 1.00 94.62 99 VAL A C 1
ATOM 768 O O . VAL A 1 99 ? 0.179 -0.278 16.783 1.00 94.62 99 VAL A O 1
ATOM 771 N N . GLU A 1 100 ? 0.585 -0.689 18.953 1.00 91.50 100 GLU A N 1
ATOM 772 C CA . GLU A 1 100 ? -0.740 -0.262 19.409 1.00 91.50 100 GLU A CA 1
ATOM 773 C C . GLU A 1 100 ? -0.895 1.253 19.301 1.00 91.50 100 GLU A C 1
ATOM 775 O O . GLU A 1 100 ? -1.946 1.735 18.884 1.00 91.50 100 GLU A O 1
ATOM 780 N N . GLN A 1 101 ? 0.176 1.997 19.603 1.00 92.69 101 GLN A N 1
ATOM 781 C CA . GLN A 1 101 ? 0.178 3.454 19.590 1.00 92.69 101 GLN A CA 1
ATOM 782 C C . GLN A 1 101 ? 1.364 4.035 18.818 1.00 92.69 101 GLN A C 1
ATOM 784 O O . GLN A 1 101 ? 2.500 3.574 18.955 1.00 92.69 101 GLN A O 1
ATOM 789 N N . ALA A 1 102 ? 1.114 5.105 18.064 1.00 91.94 102 ALA A N 1
ATOM 790 C CA . ALA A 1 102 ? 2.121 5.831 17.295 1.00 91.94 102 ALA A CA 1
ATOM 791 C C . ALA A 1 102 ? 1.993 7.350 17.477 1.00 91.94 102 ALA A C 1
ATOM 793 O O . ALA A 1 102 ? 0.966 7.867 17.919 1.00 91.94 102 ALA A O 1
ATOM 794 N N . THR A 1 103 ? 3.055 8.080 17.141 1.00 91.44 103 THR A N 1
ATOM 795 C CA . THR A 1 103 ? 3.065 9.546 17.197 1.00 91.44 103 THR A CA 1
ATOM 796 C C . THR A 1 103 ? 2.111 10.123 16.154 1.00 91.44 103 THR A C 1
ATOM 798 O O . THR A 1 103 ? 2.252 9.844 14.963 1.00 91.44 103 THR A O 1
ATOM 801 N N . CYS A 1 104 ? 1.167 10.953 16.596 1.00 91.44 104 CYS A N 1
ATOM 802 C CA . CYS A 1 104 ? 0.210 11.639 15.730 1.00 91.44 104 CYS A CA 1
ATOM 803 C C . CYS A 1 104 ? 0.659 13.082 15.453 1.00 91.44 104 CYS A C 1
ATOM 805 O O . CYS A 1 104 ? 0.995 13.823 16.375 1.00 91.44 104 CYS A O 1
ATOM 807 N N . CYS A 1 105 ? 0.607 13.510 14.192 1.00 90.88 105 CYS A N 1
ATOM 808 C CA . CYS A 1 105 ? 0.889 14.884 13.773 1.00 90.88 105 CYS A CA 1
ATOM 809 C C . CYS A 1 105 ? -0.151 15.886 14.299 1.00 90.88 105 CYS A C 1
ATOM 811 O O . CYS A 1 105 ? 0.201 17.033 14.553 1.00 90.88 105 CYS A O 1
ATOM 813 N N . LYS A 1 106 ? -1.408 15.452 14.478 1.00 89.31 106 LYS A N 1
ATOM 814 C CA . LYS A 1 106 ? -2.518 16.292 14.967 1.00 89.31 106 LYS A CA 1
ATOM 815 C C . LYS A 1 106 ? -2.475 16.492 16.486 1.00 89.31 106 LYS A C 1
ATOM 817 O O . LYS A 1 106 ? -2.792 17.564 16.985 1.00 89.31 106 LYS A O 1
ATOM 822 N N . HIS A 1 107 ? -2.043 15.472 17.229 1.00 89.06 107 HIS A N 1
ATOM 823 C CA . HIS A 1 107 ? -1.951 15.505 18.690 1.00 89.06 107 HIS A CA 1
ATOM 824 C C . HIS A 1 107 ? -0.484 15.578 19.116 1.00 89.06 107 HIS A C 1
ATOM 826 O O . HIS A 1 107 ? 0.107 14.575 19.518 1.00 89.06 107 HIS A O 1
ATOM 832 N N . HIS A 1 108 ? 0.103 16.773 18.994 1.00 74.50 108 HIS A N 1
ATOM 833 C CA . HIS A 1 108 ? 1.501 17.046 19.334 1.00 74.50 108 HIS A CA 1
ATOM 834 C C . HIS A 1 108 ? 1.923 16.356 20.648 1.00 74.50 108 HIS A C 1
ATOM 836 O O . HIS A 1 108 ? 1.298 16.541 21.693 1.00 74.50 108 HIS A O 1
ATOM 842 N N . SER A 1 109 ? 2.982 15.541 20.574 1.00 65.62 109 SER A N 1
ATOM 843 C CA . SER A 1 109 ? 3.606 14.811 21.696 1.00 65.62 109 SER A CA 1
ATOM 844 C C . SER A 1 109 ? 2.791 13.678 22.336 1.00 65.62 109 SER A C 1
ATOM 846 O O . SER A 1 109 ? 3.272 13.061 23.287 1.00 65.62 109 SER A O 1
ATOM 848 N N . LYS A 1 110 ? 1.599 13.345 21.824 1.00 77.88 110 LYS A N 1
ATOM 849 C CA . LYS A 1 110 ? 0.813 12.199 22.303 1.00 77.88 110 LYS A CA 1
ATOM 850 C C . LYS A 1 110 ? 0.985 10.997 21.378 1.00 77.88 110 LYS A C 1
ATOM 852 O O . LYS A 1 110 ? 0.961 11.117 20.151 1.00 77.88 110 LYS A O 1
ATOM 857 N N . LYS A 1 111 ? 1.137 9.819 21.984 1.00 89.38 111 LYS A N 1
ATOM 858 C CA . LYS A 1 111 ? 0.935 8.550 21.287 1.00 89.38 111 LYS A CA 1
ATOM 859 C C . LYS A 1 111 ? -0.572 8.333 21.158 1.00 89.38 111 LYS A C 1
ATOM 861 O O . LYS A 1 111 ? -1.287 8.417 22.152 1.00 89.38 111 LYS A O 1
ATOM 866 N N . CYS A 1 112 ? -1.047 8.130 19.937 1.00 90.44 112 CYS A N 1
ATOM 867 C CA . CYS A 1 112 ? -2.440 7.813 19.647 1.00 90.44 112 CYS A CA 1
ATOM 868 C C . CYS A 1 112 ? -2.557 6.358 19.229 1.00 90.44 112 CYS A C 1
ATOM 870 O O . CYS A 1 112 ? -1.659 5.847 18.557 1.00 90.44 112 CYS A O 1
ATOM 872 N N . ASP A 1 113 ? -3.680 5.735 19.570 1.00 89.31 113 ASP A N 1
ATOM 873 C CA . ASP A 1 113 ? -3.981 4.380 19.133 1.00 89.31 113 ASP A CA 1
ATOM 874 C C . ASP A 1 113 ? -4.025 4.329 17.603 1.00 89.31 113 ASP A C 1
ATOM 876 O O . ASP A 1 113 ? -4.746 5.084 16.953 1.00 89.31 113 ASP A O 1
ATOM 880 N N . VAL A 1 114 ? -3.244 3.429 17.013 1.00 85.12 114 VAL A N 1
ATOM 881 C CA . VAL A 1 114 ? -3.222 3.211 15.558 1.00 85.12 114 VAL A CA 1
ATOM 882 C C . VAL A 1 114 ? -4.509 2.522 15.101 1.00 85.12 114 VAL A C 1
ATOM 884 O O . VAL A 1 114 ? -4.899 2.620 13.937 1.00 85.12 114 VAL A O 1
ATOM 887 N N . PHE A 1 115 ? -5.195 1.842 16.024 1.00 80.62 115 PHE A N 1
ATOM 888 C CA . PHE A 1 115 ? -6.426 1.094 15.782 1.00 80.62 115 PHE A CA 1
ATOM 889 C C . PHE A 1 115 ? -7.360 1.182 17.009 1.00 80.62 115 PHE A C 1
ATOM 891 O O . PHE A 1 115 ? -7.469 0.205 17.748 1.00 80.62 115 PHE A O 1
ATOM 898 N N . PRO A 1 116 ? -8.007 2.332 17.278 1.00 69.19 116 PRO A N 1
ATOM 899 C CA . PRO A 1 116 ? -8.828 2.521 18.464 1.00 69.19 116 PRO A CA 1
ATOM 900 C C . PRO A 1 116 ? -10.054 1.610 18.402 1.00 69.19 116 PRO A C 1
ATOM 902 O O . PRO A 1 116 ? -10.822 1.641 17.438 1.00 69.19 116 PRO A O 1
ATOM 905 N N . ALA A 1 117 ? -10.268 0.838 19.467 1.00 64.44 117 ALA A N 1
ATOM 906 C CA . ALA A 1 117 ? -11.452 -0.006 19.621 1.00 64.44 117 ALA A CA 1
ATOM 907 C C . ALA A 1 117 ? -12.754 0.821 19.638 1.00 64.44 117 ALA A C 1
ATOM 909 O O . ALA A 1 117 ? -13.793 0.354 19.182 1.00 64.44 117 ALA A O 1
ATOM 910 N N . ALA A 1 118 ? -12.687 2.076 20.099 1.00 51.88 118 ALA A N 1
ATOM 911 C CA . ALA A 1 118 ? -13.839 2.966 20.236 1.00 51.88 118 ALA A CA 1
ATOM 912 C C . ALA A 1 118 ? -14.495 3.363 18.896 1.00 51.88 118 ALA A C 1
ATOM 914 O O . ALA A 1 118 ? -15.710 3.539 18.857 1.00 51.88 118 ALA A O 1
ATOM 915 N N . LEU A 1 119 ? -13.747 3.415 17.781 1.00 52.41 119 LEU A N 1
ATOM 916 C CA . LEU A 1 119 ? -14.330 3.664 16.447 1.00 52.41 119 LEU A CA 1
ATOM 917 C C . LEU A 1 119 ? -15.225 2.512 15.957 1.00 52.41 119 LEU A C 1
ATOM 919 O O . LEU A 1 119 ? -15.951 2.681 14.980 1.00 52.41 119 LEU A O 1
ATOM 923 N N . LEU A 1 120 ? -15.174 1.350 16.617 1.00 51.44 120 LEU A N 1
ATOM 924 C CA . LEU A 1 120 ? -16.053 0.212 16.345 1.00 51.44 120 LEU A CA 1
ATOM 925 C C . LEU A 1 120 ? -17.344 0.244 17.178 1.00 51.44 120 LEU A C 1
ATOM 927 O O . LEU A 1 120 ? -18.249 -0.533 16.901 1.00 51.44 120 LEU A O 1
ATOM 931 N N . GLN A 1 121 ? -17.445 1.121 18.184 1.00 43.12 121 GLN A N 1
ATOM 932 C CA . GLN A 1 121 ? -18.554 1.122 19.149 1.00 43.12 121 GLN A CA 1
ATOM 933 C C . GLN A 1 121 ? -19.490 2.330 19.018 1.00 43.12 121 GLN A C 1
ATOM 935 O O . GLN A 1 121 ? -20.629 2.277 19.473 1.00 43.12 121 GLN A O 1
ATOM 940 N N . THR A 1 122 ? -19.057 3.420 18.385 1.00 42.41 122 THR A N 1
ATOM 941 C CA . THR A 1 122 ? -19.840 4.660 18.320 1.00 42.41 122 THR A CA 1
ATOM 942 C C . THR A 1 122 ? -20.639 4.743 17.018 1.00 42.41 122 THR A C 1
ATOM 944 O O . THR A 1 122 ? -20.081 5.156 16.007 1.00 42.41 122 THR A O 1
ATOM 947 N N . ASP A 1 123 ? -21.901 4.287 17.041 1.00 45.28 123 ASP A N 1
ATOM 948 C CA . ASP A 1 123 ? -23.064 4.794 16.258 1.00 45.28 123 ASP A CA 1
ATOM 949 C C . ASP A 1 123 ? -24.125 3.722 15.921 1.00 45.28 123 ASP A C 1
ATOM 951 O O . ASP A 1 123 ? -25.136 4.017 15.272 1.00 45.28 123 ASP A O 1
ATOM 955 N N . SER A 1 124 ? -23.977 2.484 16.404 1.00 45.28 124 SER A N 1
ATOM 956 C CA . SER A 1 124 ? -25.007 1.441 16.252 1.00 45.28 124 SER A CA 1
ATOM 957 C C . SER A 1 124 ? -26.359 1.848 16.871 1.00 45.28 124 SER A C 1
ATOM 959 O O . SER A 1 124 ? -27.414 1.494 16.328 1.00 45.28 124 SER A O 1
ATOM 961 N N . GLU A 1 125 ? -26.341 2.693 17.907 1.00 44.34 125 GLU A N 1
ATOM 962 C CA . GLU A 1 125 ? -27.535 3.176 18.615 1.00 44.34 125 GLU A CA 1
ATOM 963 C C . GLU A 1 125 ? -28.246 4.372 17.947 1.00 44.34 125 GLU A C 1
ATOM 965 O O . GLU A 1 125 ? -29.453 4.525 18.118 1.00 44.34 125 GLU A O 1
ATOM 970 N N . ARG A 1 126 ? -27.574 5.197 17.122 1.00 40.91 126 ARG A N 1
ATOM 971 C CA . ARG A 1 126 ? -28.192 6.415 16.539 1.00 40.91 126 ARG A CA 1
ATOM 972 C C . ARG A 1 126 ? -28.847 6.233 15.166 1.00 40.91 126 ARG A C 1
ATOM 974 O O . ARG A 1 126 ? -29.736 7.001 14.819 1.00 40.91 126 ARG A O 1
ATOM 981 N N . VAL A 1 127 ? -28.475 5.214 14.388 1.00 43.97 127 VAL A N 1
ATOM 982 C CA . VAL A 1 127 ? -28.948 5.043 12.987 1.00 43.97 127 VAL A CA 1
ATOM 983 C C . VAL A 1 127 ? -30.092 4.007 12.867 1.00 43.97 127 VAL A C 1
ATOM 985 O O . VAL A 1 127 ? -30.466 3.579 11.782 1.00 43.97 127 VAL A O 1
ATOM 988 N N . ALA A 1 128 ? -30.663 3.542 13.986 1.00 43.53 128 ALA A N 1
ATOM 989 C CA . ALA A 1 128 ? -31.614 2.414 14.046 1.00 43.53 128 ALA A CA 1
ATOM 990 C C . ALA A 1 128 ? -33.013 2.623 13.472 1.00 43.53 128 ALA A C 1
ATOM 992 O O . ALA A 1 128 ? -33.726 1.637 13.328 1.00 43.53 128 ALA A O 1
ATOM 993 N N . GLN A 1 129 ? -33.400 3.837 13.091 1.00 41.25 129 GLN A N 1
ATOM 994 C CA . GLN A 1 129 ? -34.818 4.115 12.862 1.00 41.25 129 GLN A CA 1
ATOM 995 C C . GLN A 1 129 ? -35.262 4.316 11.406 1.00 41.25 129 GLN A C 1
ATOM 997 O O . GLN A 1 129 ? -36.450 4.534 11.208 1.00 41.25 129 GLN A O 1
ATOM 1002 N N . VAL A 1 130 ? -34.394 4.237 10.382 1.00 46.56 130 VAL A N 1
ATOM 1003 C CA . VAL A 1 130 ? -34.770 4.846 9.081 1.00 46.56 130 VAL A CA 1
ATOM 1004 C C . VAL A 1 130 ? -35.030 3.905 7.887 1.00 46.56 130 VAL A C 1
ATOM 1006 O O . VAL A 1 130 ? -35.809 4.318 7.038 1.00 46.56 130 VAL A O 1
ATOM 1009 N N . THR A 1 131 ? -34.487 2.681 7.734 1.00 44.81 131 THR A N 1
ATOM 1010 C CA . THR A 1 131 ? -34.499 2.088 6.359 1.00 44.81 131 THR A CA 1
ATOM 1011 C C . THR A 1 131 ? -34.768 0.596 6.118 1.00 44.81 131 THR A C 1
ATOM 1013 O O . THR A 1 131 ? -34.666 0.197 4.966 1.00 44.81 131 THR A O 1
ATOM 1016 N N . GLY A 1 132 ? -35.159 -0.253 7.077 1.00 43.84 132 GLY A N 1
ATOM 1017 C CA . GLY A 1 132 ? -35.661 -1.617 6.761 1.00 43.84 132 GLY A CA 1
ATOM 1018 C C . GLY A 1 132 ? -34.708 -2.570 5.998 1.00 43.84 132 GLY A C 1
ATOM 1019 O O . GLY A 1 132 ? -35.098 -3.681 5.653 1.00 43.84 132 GLY A O 1
ATOM 1020 N N . VAL A 1 133 ? -33.459 -2.167 5.753 1.00 49.53 133 VAL A N 1
ATOM 1021 C CA . VAL A 1 133 ? -32.370 -3.004 5.238 1.00 49.53 133 VAL A CA 1
ATOM 1022 C C . VAL A 1 133 ? -31.682 -3.640 6.442 1.00 49.53 133 VAL A C 1
ATOM 1024 O O . VAL A 1 133 ? -31.469 -2.955 7.445 1.00 49.53 133 VAL A O 1
ATOM 1027 N N . ALA A 1 134 ? -31.347 -4.932 6.358 1.00 45.50 134 ALA A N 1
ATOM 1028 C CA . ALA A 1 134 ? -30.607 -5.650 7.394 1.00 45.50 134 ALA A CA 1
ATOM 1029 C C . ALA A 1 134 ? -29.401 -4.811 7.850 1.00 45.50 134 ALA A C 1
ATOM 1031 O O . ALA A 1 134 ? -28.464 -4.569 7.087 1.00 45.50 134 ALA A O 1
ATOM 1032 N N . LYS A 1 135 ? -29.478 -4.280 9.074 1.00 48.47 135 LYS A N 1
ATOM 1033 C CA . LYS A 1 135 ? -28.463 -3.379 9.610 1.00 48.47 135 LYS A CA 1
ATOM 1034 C C . LYS A 1 135 ? -27.172 -4.154 9.822 1.00 48.47 135 LYS A C 1
ATOM 1036 O O . LYS A 1 135 ? -27.162 -5.127 10.569 1.00 48.47 135 LYS A O 1
ATOM 1041 N N . LEU A 1 136 ? -26.083 -3.659 9.238 1.00 52.59 136 LEU A N 1
ATOM 1042 C CA . LEU A 1 136 ? -24.751 -3.921 9.771 1.00 52.59 136 LEU A CA 1
ATOM 1043 C C . LEU A 1 136 ? -24.775 -3.502 11.249 1.00 52.59 136 LEU A C 1
ATOM 1045 O O . LEU A 1 136 ? -25.000 -2.332 11.564 1.00 52.59 136 LEU A O 1
ATOM 1049 N N . THR A 1 137 ? -24.654 -4.474 12.149 1.00 57.16 137 THR A N 1
ATOM 1050 C CA . THR A 1 137 ? -24.598 -4.241 13.600 1.00 57.16 137 THR A CA 1
ATOM 1051 C C . THR A 1 137 ? -23.317 -3.509 13.992 1.00 57.16 137 THR A C 1
ATOM 1053 O O . THR A 1 137 ? -23.317 -2.773 14.975 1.00 57.16 137 THR A O 1
ATOM 1056 N N . ASP A 1 138 ? -22.281 -3.642 13.159 1.00 62.56 138 ASP A N 1
ATOM 1057 C CA . ASP A 1 138 ? -20.980 -3.003 13.313 1.00 62.56 138 ASP A CA 1
ATOM 1058 C C . ASP A 1 138 ? -20.796 -1.864 12.294 1.00 62.56 138 ASP A C 1
ATOM 1060 O O . ASP A 1 138 ? -21.269 -1.957 11.155 1.00 62.56 138 ASP A O 1
ATOM 1064 N N . PRO A 1 139 ? -20.086 -0.781 12.649 1.00 73.69 139 PRO A N 1
ATOM 1065 C CA . PRO A 1 139 ? -19.808 0.301 11.716 1.00 73.69 139 PRO A CA 1
ATOM 1066 C C . PRO A 1 139 ? -18.983 -0.185 10.513 1.00 73.69 139 PRO A C 1
ATOM 1068 O O . PRO A 1 139 ? -18.019 -0.949 10.634 1.00 73.69 139 PRO A O 1
ATOM 1071 N N . LEU A 1 140 ? -19.337 0.309 9.322 1.00 81.62 140 LEU A N 1
ATOM 1072 C CA . LEU A 1 140 ? -18.643 -0.019 8.080 1.00 81.62 140 LEU A CA 1
ATOM 1073 C C . LEU A 1 140 ? -17.211 0.542 8.089 1.00 81.62 140 LEU A C 1
ATOM 1075 O O . LEU A 1 140 ? -16.965 1.706 7.781 1.00 81.62 140 LEU A O 1
ATOM 1079 N N . LEU A 1 141 ? -16.247 -0.317 8.401 1.00 87.19 141 LEU A N 1
ATOM 1080 C CA . LEU A 1 141 ? -14.823 -0.021 8.265 1.00 87.19 141 LEU A CA 1
ATOM 1081 C C . LEU A 1 141 ? -14.368 -0.010 6.794 1.00 87.19 141 LEU A C 1
ATOM 1083 O O . LEU A 1 141 ? -14.322 -1.058 6.145 1.00 87.19 141 LEU A O 1
ATOM 1087 N N . ILE A 1 142 ? -13.976 1.167 6.305 1.00 90.50 142 ILE A N 1
ATOM 1088 C CA . ILE A 1 142 ? -13.399 1.381 4.972 1.00 90.50 142 ILE A CA 1
ATOM 1089 C C . ILE A 1 142 ? -11.946 1.831 5.128 1.00 90.50 142 ILE A C 1
ATOM 1091 O O . ILE A 1 142 ? -11.657 2.747 5.897 1.00 90.50 142 ILE A O 1
ATOM 1095 N N . TYR A 1 143 ? -11.040 1.226 4.365 1.00 92.44 143 TYR A N 1
ATOM 1096 C CA . TYR A 1 143 ? -9.668 1.699 4.206 1.00 92.44 143 TYR A CA 1
ATOM 1097 C C . TYR A 1 143 ? -9.482 2.256 2.797 1.00 92.44 143 TYR A C 1
ATOM 1099 O O . TYR A 1 143 ? -9.832 1.590 1.826 1.00 92.44 143 TYR A O 1
ATOM 1107 N N . MET A 1 144 ? -8.937 3.462 2.665 1.00 93.00 144 MET A N 1
ATOM 1108 C CA . MET A 1 144 ? -8.684 4.087 1.364 1.00 93.00 144 MET A CA 1
ATOM 1109 C C . MET A 1 144 ? -7.212 4.463 1.266 1.00 93.00 144 ME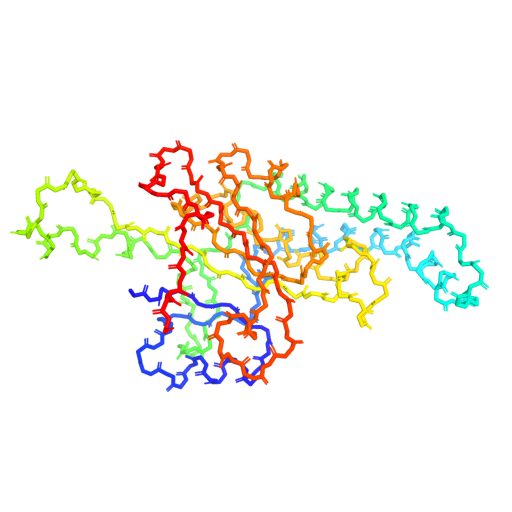T A C 1
ATOM 1111 O O . MET A 1 144 ? -6.675 5.071 2.189 1.00 93.00 144 MET A O 1
ATOM 1115 N N . ALA A 1 145 ? -6.569 4.122 0.154 1.00 91.31 145 ALA A N 1
ATOM 1116 C CA . ALA A 1 145 ? -5.162 4.413 -0.065 1.00 91.31 145 ALA A CA 1
ATOM 1117 C C . ALA A 1 145 ? -4.860 4.790 -1.512 1.00 91.31 145 ALA A C 1
ATOM 1119 O O . ALA A 1 145 ? -5.439 4.249 -2.455 1.00 91.31 145 ALA A O 1
ATOM 1120 N N . GLY A 1 146 ? -3.896 5.694 -1.669 1.00 88.56 146 GLY A N 1
ATOM 1121 C CA . GLY A 1 146 ? -3.210 5.961 -2.926 1.00 88.56 146 GLY A CA 1
ATOM 1122 C C . GLY A 1 146 ? -1.732 5.644 -2.748 1.00 88.56 146 GLY A C 1
ATOM 1123 O O . GLY A 1 146 ? -0.980 6.461 -2.218 1.00 88.56 146 GLY A O 1
ATOM 1124 N N . THR A 1 147 ? -1.297 4.452 -3.147 1.00 84.50 147 THR A N 1
ATOM 1125 C CA . THR A 1 147 ? 0.104 4.054 -2.944 1.00 84.50 147 THR A CA 1
ATOM 1126 C C . THR A 1 147 ? 1.014 4.813 -3.897 1.00 84.50 147 THR A C 1
ATOM 1128 O O . THR A 1 147 ? 0.675 5.000 -5.070 1.00 84.50 147 THR A O 1
ATOM 1131 N N . SER A 1 148 ? 2.201 5.205 -3.424 1.00 79.31 148 SER A N 1
ATOM 1132 C CA . SER A 1 148 ? 3.166 5.922 -4.258 1.00 79.31 148 SER A CA 1
ATOM 1133 C C . SER A 1 148 ? 3.457 5.154 -5.543 1.00 79.31 148 SER A C 1
ATOM 1135 O O . SER A 1 148 ? 3.913 4.017 -5.536 1.00 79.31 148 SER A O 1
ATOM 1137 N N . CYS A 1 149 ? 3.201 5.803 -6.672 1.00 68.06 149 CYS A N 1
ATOM 1138 C CA . CYS A 1 149 ? 3.275 5.168 -7.975 1.00 68.06 149 CYS A CA 1
ATOM 1139 C C . CYS A 1 149 ? 4.681 5.152 -8.586 1.00 68.06 149 CYS A C 1
ATOM 1141 O O . CYS A 1 149 ? 4.817 4.871 -9.776 1.00 68.06 149 CYS A O 1
ATOM 1143 N N . GLN A 1 150 ? 5.729 5.479 -7.822 1.00 76.38 150 GLN A N 1
ATOM 1144 C CA . GLN A 1 150 ? 7.088 5.575 -8.362 1.00 76.38 150 GLN A CA 1
ATOM 1145 C C . GLN A 1 150 ? 7.581 4.257 -8.954 1.00 76.38 150 GLN A C 1
ATOM 1147 O O . GLN A 1 150 ? 8.363 4.293 -9.898 1.00 76.38 150 GLN A O 1
ATOM 1152 N N . ASP A 1 151 ? 7.095 3.106 -8.501 1.00 73.56 151 ASP A N 1
ATOM 1153 C CA . ASP A 1 151 ? 7.534 1.843 -9.095 1.00 73.56 151 ASP A CA 1
ATOM 1154 C C . ASP A 1 151 ? 6.718 1.483 -10.361 1.00 73.56 151 ASP A C 1
ATOM 1156 O O . ASP A 1 151 ? 7.234 0.832 -11.269 1.00 73.56 151 ASP A O 1
ATOM 1160 N N . TRP A 1 152 ? 5.501 2.022 -10.524 1.00 66.44 152 TRP A N 1
ATOM 1161 C CA . TRP A 1 152 ? 4.572 1.696 -11.628 1.00 66.44 152 TRP A CA 1
ATOM 1162 C C . TRP A 1 152 ? 4.319 2.823 -12.644 1.00 66.44 152 TRP A C 1
ATOM 1164 O O . TRP A 1 152 ? 3.625 2.626 -13.648 1.00 66.44 152 TRP A O 1
ATOM 1174 N N . SER A 1 153 ? 4.791 4.037 -12.385 1.00 61.69 153 SER A N 1
ATOM 1175 C CA . SER A 1 153 ? 4.590 5.185 -13.269 1.00 61.69 153 SER A CA 1
ATOM 1176 C C . SER A 1 153 ? 5.394 5.018 -14.556 1.00 61.69 153 SER A C 1
ATOM 1178 O O . SER A 1 153 ? 6.467 4.434 -14.560 1.00 61.69 153 SER A O 1
ATOM 1180 N N . SER A 1 154 ? 4.863 5.526 -15.668 1.00 57.91 154 SER A N 1
ATOM 1181 C CA . SER A 1 154 ? 5.590 5.627 -16.940 1.00 57.91 154 SER A CA 1
ATOM 1182 C C . SER A 1 154 ? 6.588 6.786 -16.960 1.00 57.91 154 SER A C 1
ATOM 1184 O O . SER A 1 154 ? 7.464 6.821 -17.817 1.00 57.91 154 SER A O 1
ATOM 1186 N N . MET A 1 155 ? 6.428 7.753 -16.048 1.00 53.38 155 MET A N 1
ATOM 1187 C CA . MET A 1 155 ? 7.410 8.822 -15.823 1.00 53.38 155 MET A CA 1
ATOM 1188 C C . MET A 1 155 ? 8.572 8.337 -14.957 1.00 53.38 155 MET A C 1
ATOM 1190 O O . MET A 1 155 ? 9.669 8.884 -15.017 1.00 53.38 155 MET A O 1
ATOM 1194 N N . SER A 1 156 ? 8.331 7.301 -14.154 1.00 57.72 156 SER A N 1
ATOM 1195 C CA . SER A 1 156 ? 9.391 6.478 -13.601 1.00 57.72 156 SER A CA 1
ATOM 1196 C C . SER A 1 156 ? 9.664 5.312 -14.551 1.00 57.72 156 SER A C 1
ATOM 1198 O O . SER A 1 156 ? 8.971 5.092 -15.539 1.00 57.72 156 SER A O 1
ATOM 1200 N N . GLN A 1 157 ? 10.736 4.572 -14.318 1.00 62.56 157 GLN A N 1
ATOM 1201 C CA . GLN A 1 157 ? 11.245 3.604 -15.294 1.00 62.56 157 GLN A CA 1
ATOM 1202 C C . GLN A 1 157 ? 10.450 2.293 -15.344 1.00 62.56 157 GLN A C 1
ATOM 1204 O O . GLN A 1 157 ? 10.925 1.318 -15.923 1.00 62.56 157 GLN A O 1
ATOM 1209 N N . VAL A 1 158 ? 9.245 2.274 -14.756 1.00 67.25 158 VAL A N 1
ATOM 1210 C CA . VAL A 1 158 ? 8.365 1.105 -14.657 1.00 67.25 158 VAL A CA 1
ATOM 1211 C C . VAL A 1 158 ? 9.119 -0.085 -14.048 1.00 67.25 158 VAL A C 1
ATOM 1213 O O . VAL A 1 158 ? 9.248 -1.142 -14.659 1.00 67.25 158 VAL A O 1
ATOM 1216 N N . LEU A 1 159 ? 9.654 0.108 -12.838 1.00 78.69 159 LEU A N 1
ATOM 1217 C CA . LEU A 1 159 ? 10.369 -0.928 -12.077 1.00 78.69 159 LEU A CA 1
ATOM 1218 C C . LEU A 1 159 ? 9.417 -1.933 -11.392 1.00 78.69 159 LEU A C 1
ATOM 1220 O O . LEU A 1 159 ? 9.861 -2.846 -10.699 1.00 78.69 159 LEU A O 1
ATOM 1224 N N . SER A 1 160 ? 8.106 -1.767 -11.577 1.00 82.94 160 SER A N 1
ATOM 1225 C CA . SER A 1 160 ? 7.021 -2.577 -11.028 1.00 82.94 160 SER A CA 1
ATOM 1226 C C . SER A 1 160 ? 7.043 -2.681 -9.502 1.00 82.94 160 SER A C 1
ATOM 1228 O O . SER A 1 160 ? 6.423 -1.870 -8.836 1.00 82.94 160 SER A O 1
ATOM 1230 N N . LEU A 1 161 ? 7.714 -3.690 -8.946 1.00 89.12 161 LEU A N 1
ATOM 1231 C CA . LEU A 1 161 ? 7.791 -3.968 -7.504 1.00 89.12 161 LEU A CA 1
ATOM 1232 C C . LEU A 1 161 ? 9.238 -3.919 -6.984 1.00 89.12 161 LEU A C 1
ATOM 1234 O O . LEU A 1 161 ? 9.520 -4.338 -5.869 1.00 89.12 161 LEU A O 1
ATOM 1238 N N . ALA A 1 162 ? 10.179 -3.459 -7.810 1.00 89.19 162 ALA A N 1
ATOM 1239 C CA . ALA A 1 162 ? 11.607 -3.494 -7.509 1.00 89.19 162 ALA A CA 1
ATOM 1240 C C . ALA A 1 162 ? 12.160 -2.183 -6.925 1.00 89.19 162 ALA A C 1
ATOM 1242 O O . ALA A 1 162 ? 13.364 -2.076 -6.689 1.00 89.19 162 ALA A O 1
ATOM 1243 N N . GLY A 1 163 ? 11.327 -1.157 -6.748 1.00 87.31 163 GLY A N 1
ATOM 1244 C CA . GLY A 1 163 ? 11.775 0.114 -6.192 1.00 87.31 163 GLY A CA 1
ATOM 1245 C C . GLY A 1 163 ? 11.457 0.263 -4.709 1.00 87.31 163 GLY A C 1
ATOM 1246 O O . GLY A 1 163 ? 11.120 -0.687 -4.010 1.00 87.31 163 GLY A O 1
ATOM 1247 N N . LYS A 1 164 ? 11.653 1.476 -4.188 1.00 88.81 164 LYS A N 1
ATOM 1248 C CA . LYS A 1 164 ? 11.580 1.738 -2.741 1.00 88.81 164 LYS A CA 1
ATOM 1249 C C . LYS A 1 164 ? 10.145 1.766 -2.217 1.00 88.81 164 LYS A C 1
ATOM 1251 O O . LYS A 1 164 ? 9.947 1.632 -1.013 1.00 88.81 164 LYS A O 1
ATOM 1256 N N . THR A 1 165 ? 9.159 1.954 -3.095 1.00 90.56 165 THR A N 1
ATOM 1257 C CA . THR A 1 165 ? 7.752 2.094 -2.694 1.00 90.56 165 THR A CA 1
ATOM 1258 C C . THR A 1 165 ? 7.061 0.752 -2.463 1.00 90.56 165 THR A C 1
ATOM 1260 O O . THR A 1 165 ? 6.005 0.714 -1.837 1.00 90.56 165 THR A O 1
ATOM 1263 N N . VAL A 1 166 ? 7.697 -0.361 -2.849 1.00 93.75 166 VAL A N 1
ATOM 1264 C CA . VAL A 1 166 ? 7.223 -1.715 -2.527 1.00 93.75 166 VAL A CA 1
ATOM 1265 C C . VAL A 1 166 ? 7.119 -1.971 -1.024 1.00 93.75 166 VAL A C 1
ATOM 1267 O O . VAL A 1 166 ? 6.200 -2.660 -0.597 1.00 93.75 166 VAL A O 1
ATOM 1270 N N . LEU A 1 167 ? 8.014 -1.403 -0.206 1.00 94.94 167 LEU A N 1
ATOM 1271 C CA . LEU A 1 167 ? 7.996 -1.611 1.240 1.00 94.94 167 LEU A CA 1
ATOM 1272 C C . LEU A 1 167 ? 6.748 -1.003 1.904 1.00 94.94 167 LEU A C 1
ATOM 1274 O O . LEU A 1 167 ? 6.014 -1.760 2.535 1.00 94.94 167 LEU A O 1
ATOM 1278 N N . PRO A 1 168 ? 6.452 0.308 1.775 1.00 94.00 168 PRO A N 1
ATOM 1279 C CA . PRO A 1 168 ? 5.222 0.860 2.339 1.00 94.00 168 PRO A CA 1
ATOM 1280 C C . PRO A 1 168 ? 3.970 0.191 1.756 1.00 94.00 168 PRO A C 1
ATOM 1282 O O . PRO A 1 168 ? 3.026 -0.049 2.501 1.00 94.00 168 PRO A O 1
ATOM 1285 N N . PHE A 1 169 ? 3.981 -0.208 0.477 1.00 94.94 169 PHE A N 1
ATOM 1286 C CA . PHE A 1 169 ? 2.884 -0.989 -0.098 1.00 94.94 169 PHE A CA 1
ATOM 1287 C C . PHE A 1 169 ? 2.718 -2.365 0.571 1.00 94.94 169 PHE A C 1
ATOM 1289 O O . PHE A 1 169 ? 1.605 -2.762 0.894 1.00 94.94 169 PHE A O 1
ATOM 1296 N N . ALA A 1 170 ? 3.810 -3.080 0.850 1.00 96.81 170 ALA A N 1
ATOM 1297 C CA . ALA A 1 170 ? 3.760 -4.347 1.575 1.00 96.81 170 ALA A CA 1
ATOM 1298 C C . ALA A 1 170 ? 3.210 -4.162 3.002 1.00 96.81 170 ALA A C 1
ATOM 1300 O O . ALA A 1 170 ? 2.414 -4.975 3.470 1.00 96.81 170 ALA A O 1
ATOM 1301 N N . VAL A 1 171 ? 3.608 -3.086 3.691 1.00 96.50 171 VAL A N 1
ATOM 1302 C CA . VAL A 1 171 ? 3.086 -2.744 5.026 1.00 96.50 171 VAL A CA 1
ATOM 1303 C C . VAL A 1 171 ? 1.586 -2.456 4.971 1.00 96.50 171 VAL A C 1
ATOM 1305 O O . VAL A 1 171 ? 0.839 -2.945 5.817 1.00 96.50 171 VAL A O 1
ATOM 1308 N N . GLU A 1 172 ? 1.132 -1.723 3.955 1.00 95.31 172 GLU A N 1
ATOM 1309 C CA . GLU A 1 172 ? -0.288 -1.474 3.706 1.00 95.31 172 GLU A CA 1
ATOM 1310 C C . GLU A 1 172 ? -1.057 -2.786 3.492 1.00 95.31 172 GLU A C 1
ATOM 1312 O O . GLU A 1 172 ? -2.040 -3.030 4.188 1.00 95.31 172 GLU A O 1
ATOM 1317 N N . LEU A 1 173 ? -0.577 -3.687 2.626 1.00 96.50 173 LEU A N 1
ATOM 1318 C CA . LEU A 1 173 ? -1.211 -4.995 2.401 1.00 96.50 173 LEU A CA 1
ATOM 1319 C C . LEU A 1 173 ? -1.335 -5.815 3.691 1.00 96.50 173 LEU A C 1
ATOM 1321 O O . LEU A 1 173 ? -2.373 -6.433 3.936 1.00 96.50 173 LEU A O 1
ATOM 1325 N N . GLN A 1 174 ? -0.306 -5.806 4.541 1.00 97.00 174 GLN A N 1
ATOM 1326 C CA . GLN A 1 174 ? -0.366 -6.457 5.852 1.00 97.00 174 GLN A CA 1
ATOM 1327 C C . GLN A 1 174 ? -1.399 -5.824 6.775 1.00 97.00 174 GLN A C 1
ATOM 1329 O O . GLN A 1 174 ? -2.083 -6.534 7.515 1.00 97.00 174 GLN A O 1
ATOM 1334 N N . LEU A 1 175 ? -1.520 -4.498 6.735 1.00 94.00 175 LEU A N 1
ATOM 1335 C CA . LEU A 1 175 ? -2.502 -3.769 7.522 1.00 94.00 175 LEU A CA 1
ATOM 1336 C C . LEU A 1 175 ? -3.908 -4.197 7.104 1.00 94.00 175 LEU A C 1
ATOM 1338 O O . LEU A 1 175 ? -4.687 -4.605 7.966 1.00 94.00 175 LEU A O 1
ATOM 1342 N N . ILE A 1 176 ? -4.204 -4.217 5.800 1.00 94.94 176 ILE A N 1
ATOM 1343 C CA . ILE A 1 176 ? -5.496 -4.690 5.281 1.00 94.94 176 ILE A CA 1
ATOM 1344 C C . ILE A 1 176 ? -5.747 -6.142 5.683 1.00 94.94 176 ILE A C 1
ATOM 1346 O O . ILE A 1 176 ? -6.799 -6.455 6.236 1.00 94.94 176 ILE A O 1
ATOM 1350 N N . ARG A 1 177 ? -4.776 -7.035 5.469 1.00 94.31 177 ARG A N 1
ATOM 1351 C CA . ARG A 1 177 ? -4.948 -8.467 5.741 1.00 94.31 177 ARG A CA 1
A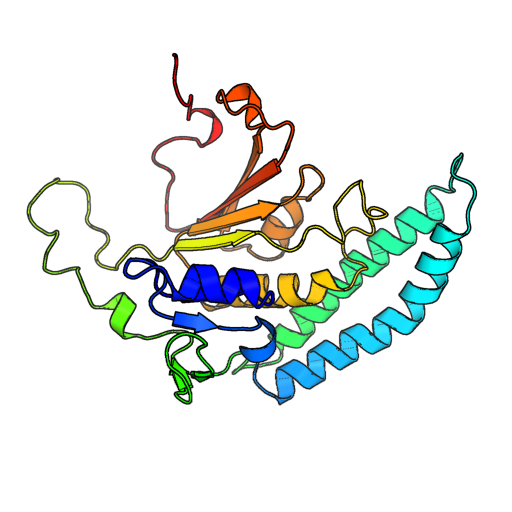TOM 1352 C C . ARG A 1 177 ? -5.214 -8.766 7.216 1.00 94.31 177 ARG A C 1
ATOM 1354 O O . ARG A 1 177 ? -6.019 -9.644 7.513 1.00 94.31 177 ARG A O 1
ATOM 1361 N N . ARG A 1 178 ? -4.571 -8.039 8.135 1.00 92.81 178 ARG A N 1
ATOM 1362 C CA . ARG A 1 178 ? -4.731 -8.242 9.585 1.00 92.81 178 ARG A CA 1
ATOM 1363 C C . ARG A 1 178 ? -5.946 -7.527 10.162 1.00 92.81 178 ARG A C 1
ATOM 1365 O O . ARG A 1 178 ? -6.603 -8.076 11.037 1.00 92.81 178 ARG A O 1
ATOM 1372 N N . LYS A 1 179 ? -6.245 -6.311 9.699 1.00 89.69 179 LYS A N 1
ATOM 1373 C CA . LYS A 1 179 ? -7.370 -5.510 10.216 1.00 89.69 179 LYS A CA 1
ATOM 1374 C C . LYS A 1 179 ? -8.692 -5.819 9.538 1.00 89.69 179 LYS A C 1
ATOM 1376 O O . LYS A 1 179 ? -9.736 -5.486 10.084 1.00 89.69 179 LYS A O 1
ATOM 1381 N N . ARG A 1 180 ? -8.642 -6.472 8.380 1.00 91.81 180 ARG A N 1
ATOM 1382 C CA . ARG A 1 180 ? -9.796 -6.968 7.633 1.00 91.81 180 ARG A CA 1
ATOM 1383 C C . ARG A 1 180 ? -10.929 -5.932 7.491 1.00 91.81 180 ARG A C 1
ATOM 1385 O O . ARG A 1 180 ? -12.073 -6.264 7.818 1.00 91.81 180 ARG A O 1
ATOM 1392 N N . PRO A 1 181 ? -10.661 -4.695 7.012 1.00 91.69 181 PRO A N 1
ATOM 1393 C CA . PRO A 1 181 ? -11.731 -3.733 6.739 1.00 91.69 181 PRO A CA 1
ATOM 1394 C C . PRO A 1 181 ? -12.775 -4.336 5.792 1.00 91.69 181 PRO A C 1
ATOM 1396 O O . PRO A 1 181 ? -12.443 -5.176 4.958 1.00 91.69 181 PRO A O 1
ATOM 1399 N N . HIS A 1 182 ? -14.032 -3.912 5.892 1.00 92.25 182 HIS A N 1
ATOM 1400 C CA . HIS A 1 182 ? -15.097 -4.390 5.000 1.00 92.25 182 HIS A CA 1
ATOM 1401 C C . HIS A 1 182 ? -14.789 -4.052 3.540 1.00 92.25 182 HIS A C 1
ATOM 1403 O O . HIS A 1 182 ? -15.053 -4.845 2.636 1.00 92.25 182 HIS A O 1
ATOM 1409 N N . VAL A 1 183 ? -14.188 -2.878 3.323 1.00 93.88 183 VAL A N 1
ATOM 1410 C CA . VAL A 1 183 ? -13.795 -2.396 2.002 1.00 93.88 183 VAL A CA 1
ATOM 1411 C C . VAL A 1 183 ? -12.391 -1.808 2.052 1.00 93.88 183 VAL A C 1
ATOM 1413 O O . VAL A 1 183 ? -12.075 -1.009 2.933 1.00 93.88 183 VAL A O 1
ATOM 1416 N N . TYR A 1 184 ? -11.562 -2.171 1.078 1.00 95.81 184 TYR A N 1
ATOM 1417 C CA . TYR A 1 184 ? -10.288 -1.520 0.798 1.00 95.81 184 TYR A CA 1
ATOM 1418 C C . TYR A 1 184 ? -10.318 -0.905 -0.605 1.00 95.81 184 TYR A C 1
ATOM 1420 O O . TYR A 1 184 ? -10.383 -1.617 -1.605 1.00 95.81 184 TYR A O 1
ATOM 1428 N N . PHE A 1 185 ? -10.292 0.424 -0.676 1.00 95.25 185 PHE A N 1
ATOM 1429 C CA . PHE A 1 185 ? -10.170 1.174 -1.920 1.00 95.25 185 PHE A CA 1
ATOM 1430 C C . PHE A 1 185 ? -8.718 1.565 -2.163 1.00 95.25 185 PHE A C 1
ATOM 1432 O O . PHE A 1 185 ? -8.088 2.222 -1.337 1.00 95.25 185 PHE A O 1
ATOM 1439 N N . HIS A 1 186 ? -8.216 1.211 -3.337 1.00 95.25 186 HIS A N 1
ATOM 1440 C CA . HIS A 1 186 ? -6.854 1.474 -3.770 1.00 95.25 186 HIS A CA 1
ATOM 1441 C C . HIS A 1 186 ? -6.850 2.261 -5.079 1.00 95.25 186 HIS A C 1
ATOM 1443 O O . HIS A 1 186 ? -7.428 1.830 -6.081 1.00 95.25 186 HIS A O 1
ATOM 1449 N N . GL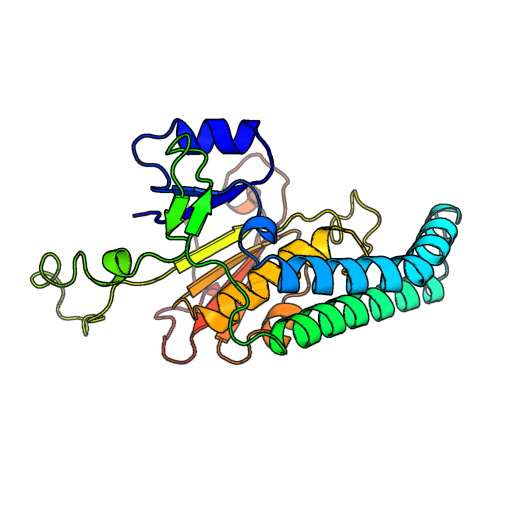U A 1 187 ? -6.196 3.417 -5.078 1.00 93.38 187 GLU A N 1
ATOM 1450 C CA . GLU A 1 187 ? -5.872 4.186 -6.278 1.00 93.38 187 GLU A CA 1
ATOM 1451 C C . GLU A 1 187 ? -4.389 4.026 -6.614 1.00 93.38 187 GLU A C 1
ATOM 1453 O O . GLU A 1 187 ? -3.514 4.045 -5.746 1.00 93.38 187 GLU A O 1
ATOM 1458 N N . CYS A 1 188 ? -4.095 3.845 -7.901 1.00 92.31 188 CYS A N 1
ATOM 1459 C CA . CYS A 1 188 ? -2.727 3.843 -8.400 1.00 92.31 188 CYS A CA 1
ATOM 1460 C C . CYS A 1 188 ? -2.687 4.230 -9.887 1.00 92.31 188 CYS A C 1
ATOM 1462 O O . CYS A 1 188 ? -3.703 4.535 -10.525 1.00 92.31 188 CYS A O 1
ATOM 1464 N N . THR A 1 189 ? -1.500 4.230 -10.496 1.00 90.44 189 THR A N 1
ATOM 1465 C CA . THR A 1 189 ? -1.379 4.453 -11.942 1.00 90.44 189 THR A CA 1
ATOM 1466 C C . THR A 1 189 ? -2.086 3.356 -12.730 1.00 90.44 189 THR A C 1
ATOM 1468 O O . THR A 1 189 ? -2.250 2.224 -12.280 1.00 90.44 189 THR A O 1
ATOM 1471 N N . ARG A 1 190 ? -2.452 3.674 -13.977 1.00 90.19 190 ARG A N 1
ATOM 1472 C CA . ARG A 1 190 ? -3.103 2.731 -14.903 1.00 90.19 190 ARG A CA 1
ATOM 1473 C C . ARG A 1 190 ? -2.348 1.400 -15.089 1.00 90.19 190 ARG A C 1
ATOM 1475 O O . ARG A 1 190 ? -2.965 0.389 -15.411 1.00 90.19 190 ARG A O 1
ATOM 1482 N N . ASN A 1 191 ? -1.027 1.421 -14.884 1.00 88.12 191 ASN A N 1
ATOM 1483 C CA . ASN A 1 191 ? -0.127 0.281 -15.071 1.00 88.12 191 ASN A CA 1
ATOM 1484 C C . ASN A 1 191 ? -0.056 -0.647 -13.847 1.00 88.12 191 ASN A C 1
ATOM 1486 O O . ASN A 1 191 ? 0.585 -1.694 -13.924 1.00 88.12 191 ASN A O 1
ATOM 1490 N N . PHE A 1 192 ? -0.665 -0.275 -12.717 1.00 90.69 192 PHE A N 1
ATOM 1491 C CA . PHE A 1 192 ? -0.750 -1.158 -11.560 1.00 90.69 192 PHE A CA 1
ATOM 1492 C C . PHE A 1 192 ? -1.473 -2.463 -11.930 1.00 90.69 192 PHE A C 1
ATOM 1494 O O . PHE A 1 192 ? -2.449 -2.450 -12.686 1.00 90.69 192 PHE A O 1
ATOM 1501 N N . ARG A 1 193 ? -0.987 -3.592 -11.403 1.00 91.62 193 ARG A N 1
ATOM 1502 C CA . ARG A 1 193 ? -1.523 -4.932 -11.677 1.00 91.62 193 ARG A CA 1
ATOM 1503 C C . ARG A 1 193 ? -2.436 -5.357 -10.528 1.00 91.62 193 ARG A C 1
ATOM 1505 O O . ARG A 1 193 ? -1.945 -5.772 -9.484 1.00 91.62 193 ARG A O 1
ATOM 1512 N N . ALA A 1 194 ? -3.752 -5.280 -10.736 1.00 93.19 194 ALA A N 1
ATOM 1513 C CA . ALA A 1 194 ? -4.751 -5.614 -9.712 1.00 93.19 194 ALA A CA 1
ATOM 1514 C C . ALA A 1 194 ? -4.640 -7.058 -9.185 1.00 93.19 194 ALA A C 1
ATOM 1516 O O . ALA A 1 194 ? -4.911 -7.292 -8.013 1.00 93.19 194 ALA A O 1
ATOM 1517 N N . SER A 1 195 ? -4.124 -7.989 -9.996 1.00 95.25 195 SER A N 1
ATOM 1518 C CA . SER A 1 195 ? -3.863 -9.378 -9.593 1.00 95.25 195 SER A CA 1
ATOM 1519 C C . SER A 1 195 ? -2.887 -9.520 -8.417 1.00 95.25 195 SER A C 1
ATOM 1521 O O . SER A 1 195 ? -2.829 -10.560 -7.768 1.00 95.25 195 SER A O 1
ATOM 1523 N N . ILE A 1 196 ? -2.094 -8.483 -8.119 1.00 94.94 196 ILE A N 1
ATOM 1524 C CA . ILE A 1 196 ? -1.271 -8.445 -6.904 1.00 94.94 196 ILE A CA 1
ATOM 1525 C C . ILE A 1 196 ? -2.173 -8.429 -5.663 1.00 94.94 196 ILE A C 1
ATOM 1527 O O . ILE A 1 196 ? -1.895 -9.136 -4.699 1.00 94.94 196 ILE A O 1
ATOM 1531 N N . LEU A 1 197 ? -3.268 -7.666 -5.693 1.00 96.69 197 LEU A N 1
ATOM 1532 C CA . LEU A 1 197 ? -4.223 -7.613 -4.588 1.00 96.69 197 LEU A CA 1
ATOM 1533 C C . LEU A 1 197 ? -4.944 -8.952 -4.428 1.00 96.69 197 LEU A C 1
ATOM 1535 O O . LEU A 1 197 ? -5.047 -9.436 -3.310 1.00 96.69 197 LEU A O 1
ATOM 1539 N N . GLU A 1 198 ? -5.338 -9.600 -5.527 1.00 96.31 198 GLU A N 1
ATOM 1540 C CA . GLU A 1 198 ? -5.937 -10.947 -5.501 1.00 96.31 198 GLU A CA 1
ATOM 1541 C C . GLU A 1 198 ? -5.013 -11.967 -4.819 1.00 96.31 198 GLU A C 1
ATOM 1543 O O . GLU A 1 198 ? -5.454 -12.742 -3.973 1.00 96.31 198 GLU A O 1
ATOM 1548 N N . LYS A 1 199 ? -3.710 -11.925 -5.134 1.00 96.81 199 LYS A N 1
ATOM 1549 C CA . LYS A 1 199 ? -2.702 -12.813 -4.538 1.00 96.81 199 LYS A CA 1
ATOM 1550 C C . LYS A 1 199 ? -2.568 -12.621 -3.026 1.00 96.81 199 LYS A C 1
ATOM 1552 O O . LYS A 1 199 ? -2.478 -13.601 -2.291 1.00 96.81 199 LYS A O 1
ATOM 1557 N N . PHE A 1 200 ? -2.485 -11.375 -2.559 1.00 97.25 200 PHE A N 1
ATOM 1558 C CA . PHE A 1 200 ? -2.141 -11.082 -1.160 1.00 97.25 200 PHE A CA 1
ATOM 1559 C C . PHE A 1 200 ? -3.344 -10.830 -0.249 1.00 97.25 200 PHE A C 1
ATOM 1561 O O . PHE A 1 200 ? -3.188 -10.856 0.972 1.00 97.25 200 PHE A O 1
ATOM 1568 N N . LEU A 1 201 ? -4.535 -10.632 -0.814 1.00 97.06 201 LEU A N 1
ATOM 1569 C CA . LEU A 1 201 ? -5.787 -10.411 -0.093 1.00 97.06 201 LEU A CA 1
ATOM 1570 C C . LEU A 1 201 ? -6.836 -11.477 -0.473 1.00 97.06 201 LEU A C 1
ATOM 1572 O O . LEU A 1 201 ? -7.930 -11.121 -0.902 1.00 97.06 201 LEU A O 1
ATOM 1576 N N . PRO A 1 202 ? -6.571 -12.784 -0.270 1.00 96.19 202 PRO A N 1
ATOM 1577 C CA . PRO A 1 202 ? -7.487 -13.856 -0.684 1.00 96.19 202 PRO A CA 1
ATOM 1578 C C . PRO A 1 202 ? -8.849 -13.825 0.034 1.00 96.19 202 PRO A C 1
ATOM 1580 O O . PRO A 1 202 ? -9.797 -14.462 -0.406 1.00 96.19 202 PRO A O 1
ATOM 1583 N N . GLY A 1 203 ? -8.965 -13.077 1.139 1.00 95.12 203 GLY A N 1
ATOM 1584 C CA . GLY A 1 203 ? -10.225 -12.825 1.847 1.00 95.12 203 GLY A CA 1
ATOM 1585 C C . GLY A 1 203 ? -11.091 -11.717 1.236 1.00 95.12 203 GLY A C 1
ATOM 1586 O O . GLY A 1 203 ? -12.038 -11.272 1.889 1.00 95.12 203 GLY A O 1
ATOM 1587 N N . TYR A 1 204 ? -10.753 -11.252 0.031 1.00 96.94 204 TYR A N 1
ATOM 1588 C CA . TYR A 1 204 ? -11.425 -10.166 -0.668 1.00 96.94 204 TYR A CA 1
ATOM 1589 C C . TYR A 1 204 ? -11.734 -10.531 -2.121 1.00 96.94 204 TYR A C 1
ATOM 1591 O O . TYR A 1 204 ? -10.929 -11.146 -2.816 1.00 96.94 204 TYR A O 1
ATOM 1599 N N . ARG A 1 205 ? -12.884 -10.066 -2.607 1.00 96.06 205 ARG A N 1
ATOM 1600 C CA . ARG A 1 205 ? -13.211 -9.984 -4.028 1.00 96.06 205 ARG A CA 1
ATOM 1601 C C . ARG A 1 205 ? -12.659 -8.678 -4.596 1.00 96.06 205 ARG A C 1
ATOM 1603 O O . ARG A 1 205 ? -12.932 -7.607 -4.055 1.00 96.06 205 ARG A O 1
ATOM 1610 N N . VAL A 1 206 ? -11.878 -8.759 -5.670 1.00 95.38 206 VAL A N 1
ATOM 1611 C CA . VAL A 1 206 ? -11.190 -7.606 -6.267 1.00 95.38 206 VAL A CA 1
ATOM 1612 C C . VAL A 1 206 ? -11.947 -7.116 -7.499 1.00 95.38 206 VAL A C 1
ATOM 1614 O O . VAL A 1 206 ? -12.141 -7.859 -8.454 1.00 95.38 206 VAL A O 1
ATOM 1617 N N . HIS A 1 207 ? -12.335 -5.843 -7.493 1.00 94.12 207 HIS A N 1
ATOM 1618 C CA . HIS A 1 207 ? -12.978 -5.153 -8.610 1.00 94.12 207 HIS A CA 1
ATOM 1619 C C . HIS A 1 207 ? -12.084 -4.002 -9.062 1.00 94.12 207 HIS A C 1
ATOM 1621 O O . HIS A 1 207 ? -11.822 -3.089 -8.281 1.00 94.12 207 HIS A O 1
ATOM 1627 N N . SER A 1 208 ? -11.585 -4.021 -10.299 1.00 93.12 208 SER A N 1
ATOM 1628 C CA . SER A 1 208 ? -10.616 -3.027 -10.775 1.00 93.12 208 SER A CA 1
ATOM 1629 C C . SER A 1 208 ? -11.018 -2.429 -12.110 1.00 93.12 208 SER A C 1
ATOM 1631 O O . SER A 1 208 ? -11.322 -3.145 -13.058 1.00 93.12 208 SER A O 1
ATOM 1633 N N . MET A 1 209 ? -10.916 -1.108 -12.216 1.00 91.88 209 MET A N 1
ATOM 1634 C CA . MET A 1 209 ? -11.179 -0.375 -13.449 1.00 91.88 209 MET A CA 1
ATOM 1635 C C . MET A 1 209 ? -10.159 0.737 -13.669 1.00 91.88 209 MET A C 1
ATOM 1637 O O . MET A 1 209 ? -9.537 1.241 -12.733 1.00 91.88 209 MET A O 1
ATOM 1641 N N . ILE A 1 210 ? -9.994 1.140 -14.924 1.00 91.44 210 ILE A N 1
ATOM 1642 C CA . ILE A 1 210 ? -9.206 2.314 -15.297 1.00 91.44 210 ILE A CA 1
ATOM 1643 C C . ILE A 1 210 ? -10.184 3.427 -15.658 1.00 91.44 210 ILE A C 1
ATOM 1645 O O . ILE A 1 210 ? -11.065 3.212 -16.480 1.00 91.44 210 ILE A O 1
ATOM 1649 N N . GLN A 1 211 ? -10.003 4.613 -15.083 1.00 89.50 211 GLN A N 1
ATOM 1650 C CA . GLN A 1 211 ? -10.815 5.788 -15.398 1.00 89.50 211 GLN A CA 1
ATOM 1651 C C . GLN A 1 211 ? -9.938 6.964 -15.823 1.00 89.50 211 GLN A C 1
ATOM 1653 O O . GLN A 1 211 ? -8.788 7.109 -15.373 1.00 89.50 211 GLN A O 1
ATOM 1658 N N . ARG A 1 212 ? -10.486 7.840 -16.669 1.00 89.25 212 ARG A N 1
ATOM 1659 C CA . ARG A 1 212 ? -9.898 9.149 -16.974 1.00 89.25 212 ARG A CA 1
ATOM 1660 C C . ARG A 1 212 ? -10.798 10.251 -16.407 1.00 89.25 212 ARG A C 1
ATOM 1662 O O . ARG A 1 212 ? -11.969 10.299 -16.759 1.00 89.25 212 ARG A O 1
ATOM 1669 N N . PRO A 1 213 ? -10.275 11.188 -15.597 1.00 86.50 213 PRO A N 1
ATOM 1670 C CA . PRO A 1 213 ? -11.072 12.304 -15.085 1.00 86.50 213 PRO A CA 1
ATOM 1671 C C . PRO A 1 213 ? -11.751 13.137 -16.187 1.00 86.50 213 PRO A C 1
ATOM 1673 O O . PRO A 1 213 ? -12.847 13.648 -15.977 1.00 86.50 213 PRO A O 1
ATOM 1676 N N . THR A 1 214 ? -11.150 13.211 -17.380 1.00 87.62 214 THR A N 1
ATOM 1677 C CA . THR A 1 214 ? -11.739 13.856 -18.569 1.00 87.62 214 THR A CA 1
ATOM 1678 C C . THR A 1 214 ? -13.063 13.244 -19.005 1.00 87.62 214 THR A C 1
ATOM 1680 O O . THR A 1 214 ? -13.949 13.974 -19.428 1.00 87.62 214 THR A O 1
ATOM 1683 N N . GLU A 1 215 ? -13.236 11.929 -18.852 1.00 83.69 215 GLU A N 1
ATOM 1684 C CA . GLU A 1 215 ? -14.502 11.234 -19.143 1.00 83.69 215 GLU A CA 1
ATOM 1685 C C . GLU A 1 215 ? -15.606 11.631 -18.150 1.00 83.69 215 GLU A C 1
ATOM 1687 O O . GLU A 1 215 ? -16.766 11.298 -18.345 1.00 83.69 215 GLU A O 1
ATOM 1692 N N . ARG A 1 216 ? -15.249 12.361 -17.085 1.00 78.75 216 ARG A N 1
ATOM 1693 C CA . ARG A 1 216 ? -16.146 12.839 -16.026 1.00 78.75 216 ARG A CA 1
ATOM 1694 C C . ARG A 1 216 ? -16.207 14.365 -15.943 1.00 78.75 216 ARG A C 1
ATOM 1696 O O . ARG A 1 216 ? -16.584 14.914 -14.912 1.00 78.75 216 ARG A O 1
ATOM 1703 N N . GLY A 1 217 ? -15.801 15.058 -17.008 1.00 86.06 217 GLY A N 1
ATOM 1704 C CA . GLY A 1 217 ? -15.868 16.518 -17.101 1.00 86.06 217 GLY A CA 1
ATOM 1705 C C . GLY A 1 217 ? -14.774 17.271 -16.340 1.00 86.06 217 GLY A C 1
ATOM 1706 O O . GLY A 1 217 ? -14.843 18.495 -16.252 1.00 86.06 217 GLY A O 1
ATOM 1707 N N . PHE A 1 218 ? -13.755 16.586 -15.809 1.00 84.62 218 PHE A N 1
ATOM 1708 C CA . PHE A 1 218 ? -12.597 17.254 -15.210 1.00 84.62 218 PHE A CA 1
ATOM 1709 C C . PHE A 1 218 ? -11.538 17.537 -16.283 1.00 84.62 218 PHE A C 1
ATOM 1711 O O . PHE A 1 218 ? -11.118 16.604 -16.972 1.00 84.62 218 PHE A O 1
ATOM 1718 N N . PRO A 1 219 ? -11.023 18.774 -16.409 1.00 90.56 219 PRO A N 1
ATOM 1719 C CA . PRO A 1 219 ? -10.048 19.145 -17.438 1.00 90.56 219 PRO A CA 1
ATOM 1720 C C . PRO A 1 219 ? -8.621 18.673 -17.087 1.00 90.56 219 PRO A C 1
ATOM 1722 O O . PRO A 1 219 ? -7.663 19.438 -17.135 1.00 90.56 219 PRO A O 1
ATOM 1725 N N . ILE A 1 220 ? -8.463 17.407 -16.686 1.00 89.62 220 ILE A N 1
ATOM 1726 C CA . ILE A 1 220 ? -7.196 16.831 -16.221 1.00 89.62 220 ILE A CA 1
ATOM 1727 C C . ILE A 1 220 ? -6.946 15.490 -16.915 1.00 89.62 220 ILE A C 1
ATOM 1729 O O . ILE A 1 220 ? -7.646 14.502 -16.683 1.00 89.62 220 ILE A O 1
ATOM 1733 N N . GLN A 1 221 ? -5.867 15.411 -17.697 1.00 87.38 221 GLN A N 1
ATOM 1734 C CA . GLN A 1 221 ? -5.430 14.184 -18.373 1.00 87.38 221 GLN A CA 1
ATOM 1735 C C . GLN A 1 221 ? -4.644 13.254 -17.433 1.00 87.38 221 GLN A C 1
ATOM 1737 O O . GLN A 1 221 ? -3.457 12.989 -17.617 1.00 87.38 221 GLN A O 1
ATOM 1742 N N . ARG A 1 222 ? -5.301 12.746 -16.387 1.00 87.31 222 ARG A N 1
ATOM 1743 C CA . ARG A 1 222 ? -4.670 11.892 -15.369 1.00 87.31 222 ARG A CA 1
ATOM 1744 C C . ARG A 1 222 ? -5.377 10.544 -15.265 1.00 87.31 222 ARG A C 1
ATOM 1746 O O . ARG A 1 222 ? -6.165 10.322 -14.359 1.00 87.31 222 ARG A O 1
ATOM 1753 N N . THR A 1 223 ? -5.074 9.620 -16.176 1.00 90.25 223 THR A N 1
ATOM 1754 C CA . THR A 1 223 ? -5.616 8.249 -16.124 1.00 90.25 223 THR A CA 1
ATOM 1755 C C . THR A 1 223 ? -5.142 7.513 -14.872 1.00 90.25 223 THR A C 1
ATOM 1757 O O . THR A 1 223 ? -3.937 7.500 -14.579 1.00 90.25 223 THR A O 1
ATOM 1760 N N . ARG A 1 224 ? -6.067 6.870 -14.157 1.00 90.88 224 ARG A N 1
ATOM 1761 C CA . ARG A 1 224 ? -5.799 6.125 -12.922 1.00 90.88 224 ARG A CA 1
ATOM 1762 C C . ARG A 1 224 ? -6.536 4.802 -12.890 1.00 90.88 224 ARG A C 1
ATOM 1764 O O . ARG A 1 224 ? -7.554 4.638 -13.557 1.00 90.88 224 ARG A O 1
ATOM 1771 N N . ARG A 1 225 ? -5.966 3.851 -12.156 1.00 91.75 225 ARG A N 1
ATOM 1772 C CA . ARG A 1 225 ? -6.622 2.596 -11.822 1.00 91.75 225 ARG A CA 1
ATOM 1773 C C . ARG A 1 225 ? -7.224 2.743 -10.435 1.00 91.75 225 ARG A C 1
ATOM 1775 O O . ARG A 1 225 ? -6.515 3.106 -9.501 1.00 91.75 225 ARG A O 1
ATOM 1782 N N . TYR A 1 226 ? -8.503 2.425 -10.335 1.00 92.50 226 TYR A N 1
ATOM 1783 C CA . TYR A 1 226 ? -9.248 2.359 -9.090 1.00 92.50 226 TYR A CA 1
ATOM 1784 C C . TYR A 1 226 ? -9.601 0.901 -8.846 1.00 92.50 226 TYR A C 1
ATOM 1786 O O . TYR A 1 226 ? -10.136 0.234 -9.735 1.00 92.50 226 TYR A O 1
ATOM 1794 N N . THR A 1 227 ? -9.257 0.397 -7.669 1.00 93.88 227 THR A N 1
ATOM 1795 C CA . THR A 1 227 ? -9.507 -0.988 -7.287 1.00 93.88 227 THR A CA 1
ATOM 1796 C C . THR A 1 227 ? -10.234 -1.022 -5.953 1.00 93.88 227 THR A C 1
ATOM 1798 O O . THR A 1 227 ? -9.768 -0.443 -4.979 1.00 93.88 227 THR A O 1
ATOM 1801 N N . ALA A 1 228 ? -11.383 -1.684 -5.914 1.00 94.62 228 ALA A N 1
ATOM 1802 C CA . ALA A 1 228 ? -12.145 -1.949 -4.707 1.00 94.62 228 ALA A CA 1
ATOM 1803 C C . ALA A 1 228 ? -11.975 -3.423 -4.334 1.00 94.62 228 ALA A C 1
ATOM 1805 O O . ALA A 1 228 ? -12.316 -4.312 -5.113 1.00 94.62 228 ALA A O 1
ATOM 1806 N N . CYS A 1 229 ? -11.438 -3.681 -3.150 1.00 96.12 229 CYS A N 1
ATOM 1807 C CA . CYS A 1 229 ? -11.369 -5.006 -2.556 1.00 96.12 229 CYS A CA 1
ATOM 1808 C C . CYS A 1 229 ? -12.499 -5.112 -1.530 1.00 96.12 229 CYS A C 1
ATOM 1810 O O . CYS A 1 229 ? -12.490 -4.401 -0.523 1.00 96.12 229 CYS A O 1
ATOM 1812 N N . ILE A 1 230 ? -13.467 -5.987 -1.788 1.00 95.12 230 ILE A N 1
ATOM 1813 C CA . ILE A 1 230 ? -14.664 -6.191 -0.966 1.00 95.12 230 ILE A CA 1
ATOM 1814 C C . ILE A 1 230 ? -14.491 -7.471 -0.160 1.00 95.12 230 ILE A C 1
ATOM 1816 O O . ILE A 1 230 ? -14.192 -8.515 -0.737 1.00 95.12 230 ILE A O 1
ATOM 1820 N N . ARG A 1 231 ? -14.612 -7.401 1.167 1.00 95.12 231 ARG A N 1
ATOM 1821 C CA . ARG A 1 231 ? -14.452 -8.579 2.034 1.00 95.12 231 ARG A CA 1
ATOM 1822 C C . ARG A 1 231 ? -15.485 -9.646 1.646 1.00 95.12 231 ARG A C 1
ATOM 1824 O O . ARG A 1 231 ? -16.601 -9.301 1.282 1.00 95.12 231 ARG A O 1
ATOM 1831 N N . LEU A 1 232 ? -15.116 -10.928 1.668 1.00 92.75 232 LEU A N 1
ATOM 1832 C CA . LEU A 1 232 ? -15.956 -12.004 1.101 1.00 92.75 232 LEU A CA 1
ATOM 1833 C C . LEU A 1 232 ? -17.325 -12.207 1.778 1.00 92.75 232 LEU A C 1
ATOM 1835 O O . LEU A 1 232 ? -18.187 -12.854 1.195 1.00 92.75 232 LEU A O 1
ATOM 1839 N N . ASP A 1 233 ? -17.519 -11.683 2.985 1.00 89.88 233 ASP A N 1
ATOM 1840 C CA . ASP A 1 233 ? -18.795 -11.662 3.711 1.00 89.88 233 ASP A CA 1
ATOM 1841 C C . ASP A 1 233 ? -19.683 -10.457 3.349 1.00 89.88 233 ASP A C 1
ATOM 1843 O O . ASP A 1 233 ? -20.778 -10.315 3.884 1.00 89.88 233 ASP A O 1
ATOM 1847 N N . MET A 1 234 ? -19.216 -9.589 2.450 1.00 89.12 234 MET A N 1
ATOM 1848 C CA . MET A 1 234 ? -19.933 -8.427 1.941 1.00 89.12 234 MET A CA 1
ATOM 1849 C C . MET A 1 234 ? -20.269 -8.630 0.464 1.00 89.12 234 MET A C 1
ATOM 1851 O O . MET A 1 234 ? -19.498 -9.213 -0.301 1.00 89.12 234 MET A O 1
ATOM 1855 N N . GLU A 1 235 ? -21.400 -8.078 0.039 1.00 85.31 235 GLU A N 1
ATOM 1856 C CA . GLU A 1 235 ? -21.828 -8.112 -1.354 1.00 85.31 235 GLU A CA 1
ATOM 1857 C C . GLU A 1 235 ? -21.981 -6.698 -1.912 1.00 85.31 235 GLU A C 1
ATOM 1859 O O . GLU A 1 235 ? -22.470 -5.780 -1.249 1.00 85.31 235 GLU A O 1
ATOM 1864 N N . LEU A 1 236 ? -21.548 -6.517 -3.160 1.00 83.44 236 LEU A N 1
ATOM 1865 C CA . LEU A 1 236 ? -21.866 -5.312 -3.906 1.00 83.44 236 LEU A CA 1
ATOM 1866 C C . LEU A 1 236 ? -23.313 -5.400 -4.383 1.00 83.44 236 LEU A C 1
ATOM 1868 O O . LEU A 1 236 ? -23.644 -6.240 -5.209 1.00 83.44 236 LEU A O 1
ATOM 1872 N N . VAL A 1 237 ? -24.149 -4.469 -3.926 1.00 85.94 237 VAL A N 1
ATOM 1873 C CA . VAL A 1 237 ? -25.552 -4.365 -4.367 1.00 85.94 237 VAL A CA 1
ATOM 1874 C C . VAL A 1 237 ? -25.656 -4.040 -5.865 1.00 85.94 237 VAL A C 1
ATOM 1876 O O . VAL A 1 237 ? -26.688 -4.280 -6.486 1.00 85.94 237 VAL A O 1
ATOM 1879 N N . ARG A 1 238 ? -24.597 -3.470 -6.455 1.00 81.81 238 ARG A N 1
ATOM 1880 C CA . ARG A 1 238 ? -24.486 -3.187 -7.890 1.00 81.81 238 ARG A CA 1
ATOM 1881 C C . ARG A 1 238 ? -23.057 -3.438 -8.377 1.00 81.81 238 ARG A C 1
ATOM 1883 O O . ARG A 1 238 ? -22.125 -3.039 -7.671 1.00 81.81 238 ARG A O 1
ATOM 1890 N N . PRO A 1 239 ? -22.861 -4.033 -9.566 1.00 74.62 239 PRO A N 1
ATOM 1891 C CA . PRO A 1 239 ? -21.547 -4.134 -10.192 1.00 74.62 239 PRO A CA 1
ATOM 1892 C C . PRO A 1 239 ? -20.899 -2.758 -10.347 1.00 74.62 239 PRO A C 1
ATOM 1894 O O . PRO A 1 239 ? -21.564 -1.766 -10.655 1.00 74.62 239 PRO A O 1
ATOM 1897 N N . ILE A 1 240 ? -19.585 -2.683 -10.137 1.00 74.06 240 ILE A N 1
ATOM 1898 C CA . ILE A 1 240 ? -18.867 -1.406 -10.188 1.00 74.06 240 ILE A CA 1
ATOM 1899 C C . ILE A 1 240 ? -18.856 -0.842 -11.621 1.00 74.06 240 ILE A C 1
ATOM 1901 O O . ILE A 1 240 ? -18.826 0.370 -11.821 1.00 74.06 240 ILE A O 1
ATOM 1905 N N . GLU A 1 241 ? -18.934 -1.726 -12.614 1.00 71.19 241 GLU A N 1
ATOM 1906 C CA . GLU A 1 241 ? -18.995 -1.450 -14.048 1.00 71.19 241 GLU A CA 1
ATOM 1907 C C . GLU A 1 241 ? -20.314 -0.778 -14.455 1.00 71.19 241 GLU A C 1
ATOM 1909 O O . GLU A 1 241 ? -20.346 -0.001 -15.408 1.00 71.19 241 GLU A O 1
ATOM 1914 N N . GLU A 1 242 ? -21.393 -1.038 -13.713 1.00 71.94 242 GLU A N 1
ATOM 1915 C CA . GLU A 1 242 ? -22.722 -0.465 -13.956 1.00 71.94 242 GLU A CA 1
ATOM 1916 C C . GLU A 1 242 ? -22.890 0.934 -13.367 1.00 71.94 242 GLU A C 1
ATOM 1918 O O . GLU A 1 242 ? -23.898 1.600 -13.618 1.00 71.94 242 GLU A O 1
ATOM 1923 N N . ILE A 1 243 ? -21.906 1.414 -12.603 1.00 64.75 243 ILE A N 1
ATOM 1924 C CA . ILE A 1 243 ? -21.895 2.769 -12.062 1.00 64.75 243 ILE A CA 1
ATOM 1925 C C . ILE A 1 243 ? -21.601 3.755 -13.211 1.00 64.75 243 ILE A C 1
ATOM 1927 O O . ILE A 1 243 ? -20.507 4.311 -13.343 1.00 64.75 243 ILE A O 1
ATOM 1931 N N . LYS A 1 244 ? -22.613 3.977 -14.061 1.00 55.16 244 LYS A N 1
ATOM 1932 C CA . LYS A 1 244 ? -22.700 5.090 -15.009 1.00 55.16 244 LYS A CA 1
ATOM 1933 C C . LYS A 1 244 ? -22.788 6.372 -14.190 1.00 55.16 244 LYS A C 1
ATOM 1935 O O . LYS A 1 244 ? -23.829 6.691 -13.622 1.00 55.16 244 LYS A O 1
ATOM 1940 N N . ILE A 1 245 ? -21.670 7.076 -14.045 1.00 53.81 245 ILE A N 1
ATOM 1941 C CA . ILE A 1 245 ? -21.647 8.330 -13.292 1.00 53.81 245 ILE A CA 1
ATOM 1942 C C . ILE A 1 245 ? -21.948 9.465 -14.261 1.00 53.81 245 ILE A C 1
ATOM 1944 O O . ILE A 1 245 ? -21.069 9.881 -15.007 1.00 53.81 245 ILE A O 1
ATOM 1948 N N . LEU A 1 246 ? -23.195 9.935 -14.154 1.00 41.81 246 LEU A N 1
ATOM 1949 C CA . LEU A 1 246 ? -23.783 11.132 -14.754 1.00 41.81 246 LEU A CA 1
ATOM 1950 C C . LEU A 1 246 ? -23.863 11.094 -16.286 1.00 41.81 246 LEU A C 1
ATOM 1952 O O . LEU A 1 246 ? -22.951 11.545 -16.975 1.00 41.81 246 LEU A O 1
ATOM 1956 N N . ASP A 1 247 ? -25.023 10.663 -16.792 1.00 35.28 247 ASP A N 1
ATOM 1957 C CA . ASP A 1 247 ? -25.608 11.348 -17.946 1.00 35.28 247 ASP A CA 1
ATOM 1958 C C . ASP A 1 247 ? -25.739 12.825 -17.531 1.00 35.28 247 ASP A C 1
ATOM 1960 O O . ASP A 1 247 ? -26.531 13.167 -16.649 1.00 35.28 247 ASP A O 1
ATOM 1964 N N . ARG A 1 248 ? -24.846 13.668 -18.052 1.00 38.81 248 ARG A N 1
ATOM 1965 C CA . ARG A 1 248 ? -25.050 15.116 -18.090 1.00 38.81 248 ARG A CA 1
ATOM 1966 C C . ARG A 1 248 ? -25.795 15.455 -19.364 1.00 38.81 248 ARG A C 1
ATOM 1968 O O . ARG A 1 248 ? -25.371 14.930 -20.417 1.00 38.81 248 ARG A O 1
#

Organism: NCBI:txid2562239

pLDDT: mean 84.25, std 15.62, range [35.28, 98.5]